Protein AF-A0A6S7H1E3-F1 (afdb_monomer)

Structure (mmCIF, N/CA/C/O backbone):
data_AF-A0A6S7H1E3-F1
#
_entry.id   AF-A0A6S7H1E3-F1
#
loop_
_atom_site.group_PDB
_atom_site.id
_atom_site.type_symbol
_atom_site.label_atom_id
_atom_site.label_alt_id
_atom_site.label_comp_id
_atom_site.label_asym_id
_atom_site.label_entity_id
_atom_site.label_seq_id
_atom_site.pdbx_PDB_ins_code
_atom_site.Cartn_x
_atom_site.Cartn_y
_atom_site.Cartn_z
_atom_site.occupancy
_atom_site.B_iso_or_equiv
_atom_site.auth_seq_id
_atom_site.auth_comp_id
_atom_site.auth_asym_id
_atom_site.auth_atom_id
_atom_site.pdbx_PDB_model_num
ATOM 1 N N . MET A 1 1 ? -23.786 -8.526 43.000 1.00 74.06 1 MET A N 1
ATOM 2 C CA . MET A 1 1 ? -23.027 -9.433 42.098 1.00 74.06 1 MET A CA 1
ATOM 3 C C . MET A 1 1 ? -22.098 -8.643 41.174 1.00 74.06 1 MET A C 1
ATOM 5 O O . MET A 1 1 ? -20.926 -8.983 41.088 1.00 74.06 1 MET A O 1
ATOM 9 N N . GLU A 1 2 ? -22.601 -7.574 40.556 1.00 80.19 2 GLU A N 1
ATOM 10 C CA . GLU A 1 2 ? -21.880 -6.614 39.697 1.00 80.19 2 GLU A CA 1
ATOM 11 C C . GLU A 1 2 ? -20.559 -6.090 40.301 1.00 80.19 2 GLU A C 1
ATOM 13 O O . GLU A 1 2 ? -19.500 -6.266 39.707 1.00 80.19 2 GLU A O 1
ATOM 18 N N . ALA A 1 3 ? -20.570 -5.587 41.543 1.00 83.00 3 ALA A N 1
ATOM 19 C CA . ALA A 1 3 ? -19.365 -5.052 42.195 1.00 83.00 3 ALA A CA 1
ATOM 20 C C . ALA A 1 3 ? -18.214 -6.075 42.356 1.00 83.00 3 ALA A C 1
ATOM 22 O O . ALA A 1 3 ? -17.044 -5.728 42.209 1.00 83.00 3 ALA A O 1
ATOM 23 N N . LYS A 1 4 ? -18.522 -7.362 42.591 1.00 88.12 4 LYS A N 1
ATOM 24 C CA . LYS A 1 4 ? -17.498 -8.428 42.655 1.00 88.12 4 LYS A CA 1
ATOM 25 C C . LYS A 1 4 ? -16.899 -8.736 41.276 1.00 88.12 4 LYS A C 1
ATOM 27 O O . LYS A 1 4 ? -15.717 -9.070 41.177 1.00 88.12 4 LYS A O 1
ATOM 32 N N . LYS A 1 5 ? -17.699 -8.629 40.208 1.00 90.69 5 LYS A N 1
ATOM 33 C CA . LYS A 1 5 ? -17.219 -8.794 38.825 1.00 90.69 5 LYS A CA 1
ATOM 34 C C . LYS A 1 5 ? -16.273 -7.653 38.439 1.00 90.69 5 LYS A C 1
ATOM 36 O O . LYS A 1 5 ? -15.227 -7.918 37.851 1.00 90.69 5 LYS A O 1
ATOM 41 N N . LEU A 1 6 ? -16.601 -6.425 38.842 1.00 91.44 6 LEU A N 1
ATOM 42 C CA . LEU A 1 6 ? -15.756 -5.248 38.650 1.00 91.44 6 LEU A CA 1
ATOM 43 C C . LEU A 1 6 ? -14.392 -5.395 39.348 1.00 91.44 6 LEU A C 1
ATOM 45 O O . LEU A 1 6 ? -13.362 -5.216 38.704 1.00 91.44 6 LEU A O 1
ATOM 49 N N . ASP A 1 7 ? -14.365 -5.816 40.617 1.00 90.44 7 ASP A N 1
ATOM 50 C CA . ASP A 1 7 ? -13.110 -6.075 41.348 1.00 90.44 7 ASP A CA 1
ATOM 51 C C . ASP A 1 7 ? -12.246 -7.155 40.668 1.00 90.44 7 ASP A C 1
ATOM 53 O O . ASP A 1 7 ? -11.034 -7.006 40.503 1.00 90.44 7 ASP A O 1
ATOM 57 N N . THR A 1 8 ? -12.881 -8.225 40.178 1.00 94.00 8 THR A N 1
ATOM 58 C CA . THR A 1 8 ? -12.192 -9.287 39.422 1.00 94.00 8 THR A CA 1
ATOM 59 C C . THR A 1 8 ? -11.518 -8.733 38.165 1.00 94.00 8 THR A C 1
ATOM 61 O O . THR A 1 8 ? -10.402 -9.118 37.816 1.00 94.00 8 THR A O 1
ATOM 64 N N . LYS A 1 9 ? -12.183 -7.802 37.481 1.00 93.56 9 LYS A N 1
ATOM 65 C CA . LYS A 1 9 ? -11.681 -7.173 36.259 1.00 93.56 9 LYS A CA 1
ATOM 66 C C . LYS A 1 9 ? -10.585 -6.149 36.528 1.00 93.56 9 LYS A C 1
ATOM 68 O O . LYS A 1 9 ? -9.610 -6.142 35.785 1.00 93.56 9 LYS A O 1
ATOM 73 N N . LEU A 1 10 ? -10.672 -5.385 37.615 1.00 92.31 10 LEU A N 1
ATOM 74 C CA . LEU A 1 10 ? -9.579 -4.525 38.084 1.00 92.31 10 LEU A CA 1
ATOM 75 C C . LEU A 1 10 ? -8.316 -5.342 38.407 1.00 92.31 10 LEU A C 1
ATOM 77 O O . LEU A 1 10 ? -7.214 -4.960 38.013 1.00 92.31 10 LEU A O 1
ATOM 81 N N . LYS A 1 11 ? -8.461 -6.518 39.031 1.00 93.94 11 LYS A N 1
ATOM 82 C CA . LYS A 1 11 ? -7.342 -7.458 39.238 1.00 93.94 11 LYS A CA 1
ATOM 83 C C . LYS A 1 11 ? -6.782 -7.992 37.919 1.00 93.94 11 LYS A C 1
ATOM 85 O O . LYS A 1 11 ? -5.566 -8.072 37.759 1.00 93.94 11 LYS A O 1
ATOM 90 N N . GLN A 1 12 ? -7.653 -8.326 36.964 1.00 94.19 12 GLN A N 1
ATOM 91 C CA . GLN A 1 12 ? -7.240 -8.755 35.626 1.00 94.19 12 GLN A CA 1
ATOM 92 C C . GLN A 1 12 ? -6.451 -7.657 34.892 1.00 94.19 12 GLN A C 1
ATOM 94 O O . GLN A 1 12 ? -5.449 -7.963 34.244 1.00 94.19 12 GLN A O 1
ATOM 99 N N . LEU A 1 13 ? -6.884 -6.396 35.004 1.00 95.06 13 LEU A N 1
ATOM 100 C CA . LEU A 1 13 ? -6.189 -5.242 34.436 1.00 95.06 13 LEU A CA 1
ATOM 101 C C . LEU A 1 13 ? -4.792 -5.112 35.031 1.00 95.06 13 LEU A C 1
ATOM 103 O O . LEU A 1 13 ? -3.827 -5.107 34.277 1.00 95.06 13 LEU A O 1
ATOM 107 N N . LYS A 1 14 ? -4.683 -5.123 36.364 1.00 94.00 14 LYS A N 1
ATOM 108 C CA . LYS A 1 14 ? -3.398 -5.036 37.065 1.00 94.00 14 LYS A CA 1
ATOM 109 C C . LYS A 1 14 ? -2.419 -6.123 36.614 1.00 94.00 14 LYS A C 1
ATOM 111 O O . LYS A 1 14 ? -1.334 -5.805 36.150 1.00 94.00 14 LYS A O 1
ATOM 116 N N . LEU A 1 15 ? -2.841 -7.391 36.617 1.00 94.19 15 LEU A N 1
ATOM 117 C CA . LEU A 1 15 ? -2.009 -8.507 36.141 1.00 94.19 15 LEU A CA 1
ATOM 118 C C . LEU A 1 15 ? -1.580 -8.360 34.674 1.00 94.19 15 LEU A C 1
ATOM 120 O O . LEU A 1 15 ? -0.529 -8.859 34.281 1.00 94.19 15 LEU A O 1
ATOM 124 N N . THR A 1 16 ? -2.408 -7.727 33.843 1.00 93.06 16 THR A N 1
ATOM 125 C CA . THR A 1 16 ? -2.075 -7.486 32.435 1.00 93.06 16 THR A CA 1
ATOM 126 C C . THR A 1 16 ? -1.063 -6.348 32.318 1.00 93.06 16 THR A C 1
ATOM 128 O O . THR A 1 16 ? -0.069 -6.498 31.615 1.00 93.06 16 THR A O 1
ATOM 131 N N . VAL A 1 17 ? -1.267 -5.248 33.042 1.00 93.31 17 VAL A N 1
ATOM 132 C CA . VAL A 1 17 ? -0.344 -4.107 33.077 1.00 93.31 17 VAL A CA 1
ATOM 133 C C . VAL A 1 17 ? 1.025 -4.520 33.628 1.00 93.31 17 VAL A C 1
ATOM 135 O O . VAL A 1 17 ? 2.034 -4.194 33.008 1.00 93.31 17 VAL A O 1
ATOM 138 N N . ASP A 1 18 ? 1.081 -5.337 34.680 1.00 92.94 18 ASP A N 1
ATOM 139 C CA . ASP A 1 18 ? 2.339 -5.819 35.271 1.00 92.94 18 ASP A CA 1
ATOM 140 C C . ASP A 1 18 ? 3.176 -6.658 34.281 1.00 92.94 18 ASP A C 1
ATOM 142 O O . ASP A 1 18 ? 4.405 -6.666 34.328 1.00 92.94 18 ASP A O 1
ATOM 146 N N . ARG A 1 19 ? 2.532 -7.338 33.321 1.00 93.06 19 ARG A N 1
ATOM 147 C CA . ARG A 1 19 ? 3.225 -8.126 32.282 1.00 93.06 19 ARG A CA 1
ATOM 148 C C . ARG A 1 19 ? 3.830 -7.270 31.171 1.00 93.06 19 ARG A C 1
ATOM 150 O O . ARG A 1 19 ? 4.567 -7.805 30.344 1.00 93.06 19 ARG A O 1
ATOM 157 N N . THR A 1 20 ? 3.555 -5.968 31.141 1.00 92.62 20 THR A N 1
ATOM 158 C CA . THR A 1 20 ? 3.979 -5.074 30.056 1.00 92.62 20 THR A CA 1
ATOM 159 C C . THR A 1 20 ? 5.488 -5.092 29.834 1.00 92.62 20 THR A C 1
ATOM 161 O O . THR A 1 20 ? 5.909 -5.240 28.689 1.00 92.62 20 THR A O 1
ATOM 164 N N . GLY A 1 21 ? 6.296 -5.053 30.901 1.00 88.62 21 GLY A N 1
ATOM 165 C CA . GLY A 1 21 ? 7.760 -5.104 30.789 1.00 88.62 21 GLY A CA 1
ATOM 166 C C . GLY A 1 21 ? 8.247 -6.339 30.024 1.00 88.62 21 GLY A C 1
ATOM 167 O O . GLY A 1 21 ? 8.926 -6.213 29.010 1.00 88.62 21 GLY A O 1
ATOM 168 N N . THR A 1 22 ? 7.773 -7.527 30.416 1.00 90.38 22 THR A N 1
ATOM 169 C CA . THR A 1 22 ? 8.146 -8.797 29.760 1.00 90.38 22 THR A CA 1
ATOM 170 C C . THR A 1 22 ? 7.741 -8.862 28.283 1.00 90.38 22 THR A C 1
ATOM 172 O O . THR A 1 22 ? 8.416 -9.489 27.467 1.00 90.38 22 THR A O 1
ATOM 175 N N . ILE A 1 23 ? 6.638 -8.204 27.907 1.00 90.06 23 ILE A N 1
ATOM 176 C CA . ILE A 1 23 ? 6.183 -8.158 26.514 1.00 90.06 23 ILE A CA 1
ATOM 177 C C . ILE A 1 23 ? 7.034 -7.184 25.697 1.00 90.06 23 ILE A C 1
ATOM 179 O O . ILE A 1 23 ? 7.375 -7.496 24.557 1.00 90.06 23 ILE A O 1
ATOM 183 N N . VAL A 1 24 ? 7.420 -6.041 26.265 1.00 89.38 24 VAL A N 1
ATOM 184 C CA . VAL A 1 24 ? 8.326 -5.089 25.604 1.00 89.38 24 VAL A CA 1
ATOM 185 C C . VAL A 1 24 ? 9.704 -5.716 25.380 1.00 89.38 24 VAL A C 1
ATOM 187 O O . VAL A 1 24 ? 10.253 -5.600 24.286 1.00 89.38 24 VAL A O 1
ATOM 190 N N . GLU A 1 25 ? 10.219 -6.462 26.359 1.00 88.69 25 GLU A N 1
ATOM 191 C CA . GLU A 1 25 ? 11.491 -7.194 26.258 1.00 88.69 25 GLU A CA 1
ATOM 192 C C . GLU A 1 25 ? 11.500 -8.239 25.137 1.00 88.69 25 GLU A C 1
ATOM 194 O O . G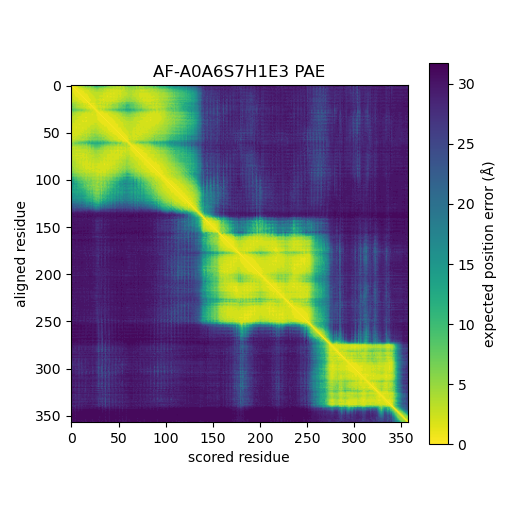LU A 1 25 ? 12.540 -8.477 24.525 1.00 88.69 25 GLU A O 1
ATOM 199 N N . SER A 1 26 ? 10.342 -8.822 24.799 1.00 86.31 26 SER A N 1
ATOM 200 C CA . SER A 1 26 ? 10.239 -9.750 23.664 1.00 86.31 26 SER A CA 1
ATOM 201 C C . SER A 1 26 ? 10.584 -9.097 22.318 1.00 86.31 26 SER A C 1
ATOM 203 O O . SER A 1 26 ? 10.871 -9.802 21.351 1.00 86.31 26 SER A O 1
ATOM 205 N N . ASN A 1 27 ? 10.547 -7.758 22.243 1.00 84.44 27 ASN A N 1
ATOM 206 C CA . ASN A 1 27 ? 10.824 -6.943 21.059 1.00 84.44 27 ASN A CA 1
ATOM 207 C C . ASN A 1 27 ? 9.986 -7.329 19.817 1.00 84.44 27 ASN A C 1
ATOM 209 O O . ASN A 1 27 ? 10.342 -7.021 18.678 1.00 84.44 27 ASN A O 1
ATOM 213 N N . GLN A 1 28 ? 8.853 -8.006 20.019 1.00 88.31 28 GLN A N 1
ATOM 214 C CA . GLN A 1 28 ? 7.935 -8.402 18.955 1.00 88.31 28 GLN A CA 1
ATOM 215 C C . GLN A 1 28 ? 6.813 -7.367 18.815 1.00 88.31 28 GLN A C 1
ATOM 217 O O . GLN A 1 28 ? 5.924 -7.296 19.665 1.00 88.31 28 GLN A O 1
ATOM 222 N N . GLN A 1 29 ? 6.817 -6.599 17.717 1.00 89.25 29 GLN A N 1
ATOM 223 C CA . GLN A 1 29 ? 5.814 -5.550 17.456 1.00 89.25 29 GLN A CA 1
ATOM 224 C C . GLN A 1 29 ? 4.377 -6.090 17.551 1.00 89.25 29 GLN A C 1
ATOM 226 O O . GLN A 1 29 ? 3.570 -5.542 18.297 1.00 89.25 29 GLN A O 1
ATOM 231 N N . ASP A 1 30 ? 4.085 -7.229 16.915 1.00 88.75 30 ASP A N 1
ATOM 232 C CA . ASP A 1 30 ? 2.752 -7.842 16.967 1.00 88.75 30 ASP A CA 1
ATOM 233 C C . ASP A 1 30 ? 2.343 -8.274 18.386 1.00 88.75 30 ASP A C 1
ATOM 235 O O . ASP A 1 30 ? 1.157 -8.291 18.723 1.00 88.75 30 ASP A O 1
ATOM 239 N N . ALA A 1 31 ? 3.302 -8.673 19.230 1.00 91.56 31 ALA A N 1
ATOM 240 C CA . ALA A 1 31 ? 3.019 -9.054 20.613 1.00 91.56 31 ALA A CA 1
ATOM 241 C C . ALA A 1 31 ? 2.631 -7.830 21.450 1.00 91.56 31 ALA A C 1
ATOM 243 O O . ALA A 1 31 ? 1.662 -7.894 22.207 1.00 91.56 31 ALA A O 1
ATOM 244 N N . ILE A 1 32 ? 3.330 -6.713 21.251 1.00 91.25 32 ILE A N 1
ATOM 245 C CA . ILE A 1 32 ? 3.055 -5.438 21.916 1.00 91.25 32 ILE A CA 1
ATOM 246 C C . ILE A 1 32 ? 1.719 -4.853 21.433 1.00 91.25 32 ILE A C 1
ATOM 248 O O . ILE A 1 32 ? 0.903 -4.446 22.257 1.00 91.25 32 ILE A O 1
ATOM 252 N N . GLU A 1 33 ? 1.417 -4.908 20.132 1.00 92.50 33 GLU A N 1
ATOM 253 C CA . GLU A 1 33 ? 0.117 -4.478 19.592 1.00 92.50 33 GLU A CA 1
ATOM 254 C C . GLU A 1 33 ? -1.052 -5.278 20.188 1.00 92.50 33 GLU A C 1
ATOM 256 O O . GLU A 1 33 ? -2.060 -4.703 20.619 1.00 92.50 33 GLU A O 1
ATOM 261 N N . ARG A 1 34 ? -0.913 -6.611 20.281 1.00 93.62 34 ARG A N 1
ATOM 262 C CA . ARG A 1 34 ? -1.904 -7.470 20.953 1.00 93.62 34 ARG A CA 1
ATOM 263 C C . ARG A 1 34 ? -2.053 -7.119 22.431 1.00 93.62 34 ARG A C 1
ATOM 265 O O . ARG A 1 34 ? -3.170 -7.154 22.955 1.00 93.62 34 ARG A O 1
ATOM 272 N N . HIS A 1 35 ? -0.956 -6.780 23.099 1.00 94.31 35 HIS A N 1
ATOM 273 C CA . HIS A 1 35 ? -0.956 -6.386 24.505 1.00 94.31 35 HIS A CA 1
ATOM 274 C C . HIS A 1 35 ? -1.709 -5.070 24.728 1.00 94.31 35 HIS A C 1
ATOM 276 O O . HIS A 1 35 ? -2.643 -5.037 25.530 1.00 94.31 35 HIS A O 1
ATOM 282 N N . CYS A 1 36 ? -1.429 -4.033 23.931 1.00 93.19 36 CYS A N 1
ATOM 283 C CA . CYS A 1 36 ? -2.176 -2.769 23.948 1.00 93.19 36 CYS A CA 1
ATOM 284 C C . CYS A 1 36 ? -3.679 -2.978 23.717 1.00 93.19 36 CYS A C 1
ATOM 286 O O . CYS A 1 36 ? -4.510 -2.398 24.419 1.00 93.19 36 CYS A O 1
ATOM 288 N N . ALA A 1 37 ? -4.042 -3.812 22.737 1.00 94.00 37 ALA A N 1
ATOM 289 C CA . ALA A 1 37 ? -5.439 -4.126 22.446 1.00 94.00 37 ALA A CA 1
ATOM 290 C C . ALA A 1 37 ? -6.125 -4.845 23.621 1.00 94.00 37 ALA A C 1
ATOM 292 O O . ALA A 1 37 ? -7.298 -4.594 23.905 1.00 94.00 37 ALA A O 1
ATOM 293 N N . THR A 1 38 ? -5.387 -5.709 24.322 1.00 95.44 38 THR A N 1
ATOM 294 C CA . THR A 1 38 ? -5.882 -6.433 25.497 1.00 95.44 38 THR A CA 1
ATOM 295 C C . THR A 1 38 ? -6.130 -5.483 26.665 1.00 95.44 38 THR A C 1
ATOM 297 O O . THR A 1 38 ? -7.225 -5.516 27.225 1.00 95.44 38 THR A O 1
ATOM 300 N N . ILE A 1 39 ? -5.176 -4.598 26.986 1.00 94.06 39 ILE A N 1
ATOM 301 C CA . ILE A 1 39 ? -5.337 -3.593 28.049 1.00 94.06 39 ILE A CA 1
ATOM 302 C C . ILE A 1 39 ? -6.561 -2.719 27.757 1.00 94.06 39 ILE A C 1
ATOM 304 O O . ILE A 1 39 ? -7.478 -2.685 28.571 1.00 94.06 39 ILE A O 1
ATOM 308 N N . LYS A 1 40 ? -6.661 -2.137 26.551 1.00 94.19 40 LYS A N 1
ATOM 309 C CA . LYS A 1 40 ? -7.824 -1.320 26.148 1.00 94.19 40 LYS A CA 1
ATOM 310 C C . LYS A 1 40 ? -9.149 -2.066 26.263 1.00 94.19 40 LYS A C 1
ATOM 312 O O . LYS A 1 40 ? -10.141 -1.505 26.715 1.00 94.19 40 LYS A O 1
ATOM 317 N N . SER A 1 41 ? -9.183 -3.337 25.862 1.00 95.56 41 SER A N 1
ATOM 318 C CA . SER A 1 41 ? -10.397 -4.146 25.983 1.00 95.56 41 SER A CA 1
ATOM 319 C C . SER A 1 41 ? -10.805 -4.366 27.441 1.00 95.56 41 SER A C 1
ATOM 321 O O . SER A 1 41 ? -12.002 -4.436 27.720 1.00 95.56 41 SER A O 1
ATOM 323 N N . ILE A 1 42 ? -9.843 -4.514 28.355 1.00 93.06 42 ILE A N 1
ATOM 324 C CA . ILE A 1 42 ? -10.119 -4.669 29.785 1.00 93.06 42 ILE A CA 1
ATOM 325 C C . ILE A 1 42 ? -10.566 -3.328 30.382 1.00 93.06 42 ILE A C 1
ATOM 327 O O . ILE A 1 42 ? -11.583 -3.314 31.072 1.00 93.06 42 ILE A O 1
ATOM 331 N N . THR A 1 43 ? -9.887 -2.221 30.063 1.00 93.25 43 THR A N 1
ATOM 332 C CA . THR A 1 43 ? -10.252 -0.855 30.485 1.00 93.25 43 THR A CA 1
ATOM 333 C C . THR A 1 43 ? -11.684 -0.505 30.072 1.00 93.25 43 THR A C 1
ATOM 335 O O . THR A 1 43 ? -12.485 -0.108 30.916 1.00 93.25 43 THR A O 1
ATOM 338 N N . ASN A 1 44 ? -12.059 -0.756 28.811 1.00 93.50 44 ASN A N 1
ATOM 339 C CA . ASN A 1 44 ? -13.424 -0.520 28.324 1.00 93.50 44 ASN A CA 1
ATOM 340 C C . ASN A 1 44 ? -14.458 -1.345 29.098 1.00 93.50 44 ASN A C 1
ATOM 342 O O . ASN A 1 44 ? -15.477 -0.815 29.530 1.00 93.50 44 ASN A O 1
ATOM 346 N N . SER A 1 45 ? -14.167 -2.630 29.326 1.00 93.81 45 SER A N 1
ATOM 347 C CA . SER A 1 45 ? -15.047 -3.505 30.102 1.00 93.81 45 SER A CA 1
ATOM 348 C C . SER A 1 45 ? -15.206 -3.014 31.544 1.00 93.81 45 SER A C 1
ATOM 350 O O . SER A 1 45 ? -16.309 -3.080 32.079 1.00 93.81 45 SER A O 1
ATOM 352 N N . ILE A 1 46 ? -14.135 -2.514 32.174 1.00 93.06 46 ILE A N 1
ATOM 353 C CA . ILE A 1 46 ? -14.181 -1.936 33.525 1.00 93.06 46 ILE A CA 1
ATOM 354 C C . ILE A 1 46 ? -15.045 -0.681 33.554 1.00 93.06 46 ILE A C 1
ATOM 356 O O . ILE A 1 46 ? -15.874 -0.574 34.450 1.00 93.06 46 ILE A O 1
ATOM 360 N N . ASN A 1 47 ? -14.909 0.219 32.579 1.00 92.50 47 ASN A N 1
ATOM 361 C CA . ASN A 1 47 ? -15.739 1.420 32.512 1.00 92.50 47 ASN A CA 1
ATOM 362 C C . ASN A 1 47 ? -17.231 1.078 32.331 1.00 92.50 47 ASN A C 1
ATOM 364 O O . ASN A 1 47 ? -18.074 1.640 33.022 1.00 92.50 47 ASN A O 1
ATOM 368 N N . GLU A 1 48 ? -17.564 0.098 31.484 1.00 92.94 48 GLU A N 1
ATOM 369 C CA . GLU A 1 48 ? -18.944 -0.396 31.333 1.00 92.94 48 GLU A CA 1
ATOM 370 C C . GLU A 1 48 ? -19.511 -0.936 32.660 1.00 92.94 48 GLU A C 1
ATOM 372 O O . GLU A 1 48 ? -20.621 -0.584 33.055 1.00 92.94 48 GLU A O 1
ATOM 377 N N . MET A 1 49 ? -18.739 -1.751 33.391 1.00 92.06 49 MET A N 1
ATOM 378 C CA . MET A 1 49 ? -19.170 -2.264 34.700 1.00 92.06 49 MET A CA 1
ATOM 379 C C . MET A 1 49 ? -19.182 -1.186 35.790 1.00 92.06 49 MET A C 1
ATOM 381 O O . MET A 1 49 ? -19.971 -1.293 36.725 1.00 92.06 49 MET A O 1
ATOM 385 N N . ARG A 1 50 ? -18.322 -0.161 35.701 1.00 94.38 50 ARG A N 1
ATOM 386 C CA . ARG A 1 50 ? -18.325 0.983 36.624 1.00 94.38 50 ARG A CA 1
ATOM 387 C C . ARG A 1 50 ? -19.668 1.698 36.542 1.00 94.38 50 ARG A C 1
ATOM 389 O O . ARG A 1 50 ? -20.314 1.854 37.572 1.00 94.38 50 ARG A O 1
ATOM 396 N N . VAL A 1 51 ? -20.108 2.030 35.328 1.00 92.25 51 VAL A N 1
ATOM 397 C CA . VAL A 1 51 ? -21.398 2.692 35.078 1.00 92.25 51 VAL A CA 1
ATOM 398 C C . VAL A 1 51 ? -22.574 1.831 35.557 1.00 92.25 51 VAL A C 1
ATOM 400 O O . VAL A 1 51 ? -23.489 2.344 36.193 1.00 92.25 51 VAL A O 1
ATOM 403 N N . ALA A 1 52 ? -22.533 0.511 35.344 1.00 91.81 52 ALA A N 1
ATOM 404 C CA . ALA A 1 52 ? -23.580 -0.391 35.838 1.00 91.81 52 ALA A CA 1
ATOM 405 C C . ALA A 1 52 ? -23.647 -0.453 37.380 1.00 91.81 52 ALA A C 1
ATOM 407 O O . ALA A 1 52 ? -24.726 -0.493 37.969 1.00 91.81 52 ALA A O 1
ATOM 408 N N . VAL A 1 53 ? -22.497 -0.447 38.064 1.00 91.31 53 VAL A N 1
ATOM 409 C CA . VAL A 1 53 ? -22.448 -0.414 39.537 1.00 91.31 53 VAL A CA 1
ATOM 410 C C . VAL A 1 53 ? -22.864 0.956 40.078 1.00 91.31 53 VAL A C 1
ATOM 412 O O . VAL A 1 53 ? -23.508 1.018 41.123 1.00 91.31 53 VAL A O 1
ATOM 415 N N . GLU A 1 54 ? -22.521 2.034 39.378 1.00 90.12 54 GLU A N 1
ATOM 416 C CA . GLU A 1 54 ? -22.958 3.396 39.684 1.00 90.12 54 GLU A CA 1
ATOM 417 C C . GLU A 1 54 ? -24.487 3.514 39.643 1.00 90.12 54 GLU A C 1
ATOM 419 O O . GLU A 1 54 ? -25.076 3.981 40.615 1.00 90.12 54 GLU A O 1
ATOM 424 N N . GLU A 1 55 ? -25.139 2.992 38.599 1.00 91.00 55 GLU A N 1
ATOM 425 C CA . GLU A 1 55 ? -26.605 2.952 38.494 1.00 91.00 55 GLU A CA 1
ATOM 426 C C . GLU A 1 55 ? -27.249 2.254 39.704 1.00 91.00 55 GLU A C 1
ATOM 428 O O . GLU A 1 55 ? -28.200 2.768 40.293 1.00 91.00 55 GLU A O 1
ATOM 433 N N . ILE A 1 56 ? -26.688 1.120 40.137 1.00 91.56 56 ILE A N 1
ATOM 434 C CA . ILE A 1 56 ? -27.180 0.376 41.309 1.00 91.56 56 ILE A CA 1
ATOM 435 C C . ILE A 1 56 ? -27.011 1.183 42.602 1.00 91.56 56 ILE A C 1
ATOM 437 O O . ILE A 1 56 ? -27.891 1.149 43.461 1.00 91.56 56 ILE A O 1
ATOM 441 N N . LYS A 1 57 ? -25.895 1.905 42.765 1.00 90.88 57 LYS A N 1
ATOM 442 C CA . LYS A 1 57 ? -25.667 2.758 43.944 1.00 90.88 57 LYS A CA 1
ATOM 443 C C . LYS A 1 57 ? -26.633 3.943 43.989 1.00 90.88 57 LYS A C 1
ATOM 445 O O . LYS A 1 57 ? -27.122 4.278 45.064 1.00 90.88 57 LYS A O 1
ATOM 450 N N . ILE A 1 58 ? -26.944 4.528 42.831 1.00 88.31 58 ILE A N 1
ATOM 451 C CA . ILE A 1 58 ? -27.940 5.600 42.704 1.00 88.31 58 ILE A CA 1
ATOM 452 C C . ILE A 1 58 ? -29.334 5.077 43.074 1.00 88.31 58 ILE A C 1
ATOM 454 O O . ILE A 1 58 ? -30.031 5.705 43.865 1.00 88.31 58 ILE A O 1
ATOM 458 N N . GLN A 1 59 ? -29.727 3.902 42.566 1.00 89.44 59 GLN A N 1
ATOM 459 C CA . GLN A 1 59 ? -31.004 3.262 42.918 1.00 89.44 59 GLN A CA 1
ATOM 460 C C . GLN A 1 59 ? -31.115 2.918 44.410 1.00 89.44 59 GLN A C 1
ATOM 462 O O . GLN A 1 59 ? -32.216 2.880 44.948 1.00 89.44 59 GLN A O 1
ATOM 467 N N . ALA A 1 60 ? -29.986 2.660 45.072 1.00 90.25 60 ALA A N 1
ATOM 468 C CA . ALA A 1 60 ? -29.918 2.391 46.504 1.00 90.25 60 ALA A CA 1
ATOM 469 C C . ALA A 1 60 ? -29.881 3.665 47.373 1.00 90.25 60 ALA A C 1
ATOM 471 O O . ALA A 1 60 ? -29.623 3.550 48.568 1.00 90.25 60 ALA A O 1
ATOM 472 N N . GLU A 1 61 ? -30.082 4.852 46.784 1.00 90.00 61 GLU A N 1
ATOM 473 C CA . GLU A 1 61 ? -30.047 6.156 47.469 1.00 90.00 61 GLU A CA 1
ATOM 474 C C . GLU A 1 61 ? -28.745 6.384 48.261 1.00 90.00 61 GLU A C 1
ATOM 476 O O . GLU A 1 61 ? -28.728 7.008 49.321 1.00 90.00 61 GLU A O 1
ATOM 481 N N . THR A 1 62 ? -27.627 5.858 47.745 1.00 87.81 62 THR A N 1
ATOM 482 C CA . THR A 1 62 ? -26.309 6.058 48.365 1.00 87.81 62 THR A CA 1
ATOM 483 C C . THR A 1 62 ? -25.887 7.519 48.230 1.00 87.81 62 THR A C 1
ATOM 485 O O . THR A 1 62 ? -26.193 8.171 47.229 1.00 87.81 62 THR A O 1
ATOM 488 N N . ASP A 1 63 ? -25.143 8.023 49.214 1.00 91.12 63 ASP A N 1
ATOM 489 C CA . ASP A 1 63 ? -24.656 9.396 49.206 1.00 91.12 63 ASP A CA 1
ATOM 490 C C . ASP A 1 63 ? -23.828 9.714 47.943 1.00 91.12 63 ASP A C 1
ATOM 492 O O . ASP A 1 63 ? -22.936 8.968 47.524 1.00 91.12 63 ASP A O 1
ATOM 496 N N . ILE A 1 64 ? -24.131 10.856 47.323 1.00 89.50 64 ILE A N 1
ATOM 497 C CA . ILE A 1 64 ? -23.532 11.275 46.049 1.00 89.50 64 ILE A CA 1
ATOM 498 C C . ILE A 1 64 ? -22.023 11.526 46.207 1.00 89.50 64 ILE A C 1
ATOM 500 O O . ILE A 1 64 ? -21.247 11.258 45.282 1.00 89.50 64 ILE A O 1
ATOM 504 N N . THR A 1 65 ? -21.571 11.999 47.373 1.00 88.88 65 THR A N 1
ATOM 505 C CA . THR A 1 65 ? -20.143 12.235 47.627 1.00 88.88 65 THR A CA 1
ATOM 506 C C . THR A 1 65 ? -19.365 10.918 47.715 1.00 88.88 65 THR A C 1
ATOM 508 O O . THR A 1 65 ? -18.263 10.814 47.176 1.00 88.88 65 THR A O 1
ATOM 511 N N . GLU A 1 66 ? -19.972 9.858 48.253 1.00 89.62 66 GLU A N 1
ATOM 512 C CA . GLU A 1 66 ? -19.380 8.514 48.250 1.00 89.62 66 GLU A CA 1
ATOM 513 C C . GLU A 1 66 ? -19.302 7.903 46.840 1.00 89.62 66 GLU A C 1
ATOM 515 O O . GLU A 1 66 ? -18.303 7.267 46.483 1.00 89.62 66 GLU A O 1
ATOM 520 N N . ILE A 1 67 ? -20.332 8.102 46.008 1.00 87.50 67 ILE A N 1
ATOM 521 C CA . ILE A 1 67 ? -20.351 7.618 44.615 1.00 87.50 67 ILE A CA 1
ATOM 522 C C . ILE A 1 67 ? -19.260 8.314 43.793 1.00 87.50 67 ILE A C 1
ATOM 524 O O . ILE A 1 67 ? -18.494 7.652 43.089 1.00 87.50 67 ILE A O 1
ATOM 528 N N . THR A 1 68 ? -19.157 9.639 43.908 1.00 89.12 68 THR A N 1
ATOM 529 C CA . THR A 1 68 ? -18.160 10.446 43.184 1.00 89.12 68 THR A CA 1
ATOM 530 C C . THR A 1 68 ? -16.726 10.130 43.605 1.00 89.12 68 THR A C 1
ATOM 532 O O . THR A 1 68 ? -15.863 9.963 42.738 1.00 89.12 68 THR A O 1
ATOM 535 N N . ALA A 1 69 ? -16.463 9.958 44.904 1.00 93.06 69 ALA A N 1
ATOM 536 C CA . ALA A 1 69 ? -15.157 9.518 45.391 1.00 93.06 69 ALA A CA 1
ATOM 537 C C . ALA A 1 69 ? -14.784 8.129 44.842 1.00 93.06 69 ALA A C 1
ATOM 539 O O . ALA A 1 69 ? -13.664 7.912 44.376 1.00 93.06 69 ALA A O 1
ATOM 540 N N . TRP A 1 70 ? -15.741 7.196 44.829 1.00 93.75 70 TRP A N 1
ATOM 541 C CA . TRP A 1 70 ? -15.538 5.853 44.287 1.00 93.75 70 TRP A CA 1
ATOM 542 C C . TRP A 1 70 ? -15.284 5.841 42.771 1.00 93.75 70 TRP A C 1
ATOM 544 O O . TRP A 1 70 ? -14.408 5.107 42.309 1.00 93.75 70 TRP A O 1
ATOM 554 N N . ASN A 1 71 ? -16.012 6.656 42.000 1.00 91.12 71 ASN A N 1
ATOM 555 C CA . ASN A 1 71 ? -15.781 6.814 40.562 1.00 91.12 71 ASN A CA 1
ATOM 556 C C . ASN A 1 71 ? -14.375 7.346 40.286 1.00 91.12 71 ASN A C 1
ATOM 558 O O . ASN A 1 71 ? -13.644 6.755 39.495 1.00 91.12 71 ASN A O 1
ATOM 562 N N . THR A 1 72 ? -13.974 8.389 41.015 1.00 93.25 72 THR A N 1
ATOM 563 C CA . THR A 1 72 ? -12.652 9.014 40.875 1.00 93.25 72 THR A CA 1
ATOM 564 C C . THR A 1 72 ? -11.522 8.003 41.099 1.00 93.25 72 THR A C 1
ATOM 566 O O . THR A 1 72 ? -10.564 7.958 40.332 1.00 93.25 72 THR A O 1
ATOM 569 N N . GLU A 1 73 ? -11.639 7.134 42.106 1.00 94.00 73 GLU A N 1
ATOM 570 C CA . GLU A 1 73 ? -10.653 6.079 42.379 1.00 94.00 73 GLU A CA 1
ATOM 571 C C . GLU A 1 73 ? -10.525 5.064 41.227 1.00 94.00 73 GLU A C 1
ATOM 573 O O . GLU A 1 73 ? -9.429 4.579 40.930 1.00 94.00 73 GLU A O 1
ATOM 578 N N . ILE A 1 74 ? -11.633 4.717 40.566 1.00 91.31 74 ILE A N 1
ATOM 579 C CA . ILE A 1 74 ? -11.602 3.809 39.413 1.00 91.31 74 ILE A CA 1
ATOM 580 C C . ILE A 1 74 ? -11.030 4.521 38.192 1.00 91.31 74 ILE A C 1
ATOM 582 O O . ILE A 1 74 ? -10.169 3.953 37.519 1.00 91.31 74 ILE A O 1
ATOM 586 N N . ASP A 1 75 ? -11.455 5.753 37.932 1.00 91.00 75 ASP A N 1
ATOM 587 C CA . ASP A 1 75 ? -10.985 6.538 36.795 1.00 91.00 75 ASP A CA 1
ATOM 588 C C . ASP A 1 75 ? -9.471 6.784 36.881 1.00 91.00 75 ASP A C 1
ATOM 590 O O . ASP A 1 75 ? -8.774 6.628 35.881 1.00 91.00 75 ASP A O 1
ATOM 594 N N . ASN A 1 76 ? -8.925 7.013 38.080 1.00 92.88 76 ASN A N 1
ATOM 595 C CA . ASN A 1 76 ? -7.478 7.101 38.302 1.00 92.88 76 ASN A CA 1
ATOM 596 C C . ASN A 1 76 ? -6.736 5.809 37.903 1.00 92.88 76 ASN A C 1
ATOM 598 O O . ASN A 1 76 ? -5.674 5.862 37.280 1.00 92.88 76 ASN A O 1
ATOM 602 N N . LYS A 1 77 ? -7.293 4.629 38.211 1.00 91.69 77 LYS A N 1
ATOM 603 C CA . LYS A 1 77 ? -6.699 3.331 37.821 1.00 91.69 77 LYS A CA 1
ATOM 604 C C . LYS A 1 77 ? -6.762 3.086 36.316 1.00 91.69 77 LYS A C 1
ATOM 606 O O . LYS A 1 77 ? -5.850 2.473 35.752 1.00 91.69 77 LYS A O 1
ATOM 611 N N . LEU A 1 78 ? -7.837 3.536 35.672 1.00 90.81 78 LEU A N 1
ATOM 612 C CA . LEU A 1 78 ? -7.973 3.464 34.219 1.00 90.81 78 LEU A CA 1
ATOM 613 C C . LEU A 1 78 ? -6.994 4.424 33.539 1.00 90.81 78 LEU A C 1
ATOM 615 O O . LEU A 1 78 ? -6.298 3.997 32.623 1.00 90.81 78 LEU A O 1
ATOM 619 N N . ALA A 1 79 ? -6.849 5.646 34.056 1.00 92.12 79 ALA A N 1
ATOM 620 C CA . ALA A 1 79 ? -5.906 6.639 33.553 1.00 92.12 79 ALA A CA 1
ATOM 621 C C . ALA A 1 79 ? -4.449 6.147 33.605 1.00 92.12 79 ALA A C 1
ATOM 623 O O . ALA A 1 79 ? -3.717 6.300 32.627 1.00 92.12 79 ALA A O 1
ATOM 624 N N . GLU A 1 80 ? -4.036 5.486 34.692 1.00 92.25 80 GLU A N 1
ATOM 625 C CA . GLU A 1 80 ? -2.692 4.891 34.781 1.00 92.25 80 GLU A CA 1
ATOM 626 C C . GLU A 1 80 ? -2.490 3.787 33.730 1.00 92.25 80 GLU A C 1
ATOM 628 O O . GLU A 1 80 ? -1.450 3.700 33.079 1.00 92.25 80 GLU A O 1
ATOM 633 N N . SER A 1 81 ? -3.514 2.964 33.497 1.00 91.00 81 SER A N 1
ATOM 634 C CA . SER A 1 81 ? -3.448 1.911 32.476 1.00 91.00 81 SER A CA 1
ATOM 635 C C . SER A 1 81 ? -3.426 2.481 31.055 1.00 91.00 81 SER A C 1
ATOM 637 O O . SER A 1 81 ? -2.744 1.941 30.183 1.00 91.00 81 SER A O 1
ATOM 639 N N . ASP A 1 82 ? -4.140 3.579 30.812 1.00 90.75 82 ASP A N 1
ATOM 640 C CA . ASP A 1 82 ? -4.131 4.281 29.529 1.00 90.75 82 ASP A CA 1
ATOM 641 C C . ASP A 1 82 ? -2.773 4.932 29.250 1.00 90.75 82 ASP A C 1
ATOM 643 O O . ASP A 1 82 ? -2.291 4.863 28.116 1.00 90.75 82 ASP A O 1
ATOM 647 N N . LYS A 1 83 ? -2.104 5.465 30.281 1.00 93.75 83 LYS A N 1
ATOM 648 C CA . LYS A 1 83 ? -0.730 5.973 30.180 1.00 93.75 83 LYS A CA 1
ATOM 649 C C . LYS A 1 83 ? 0.243 4.884 29.722 1.00 93.75 83 LYS A C 1
ATOM 651 O O . LYS A 1 83 ? 1.003 5.109 28.783 1.00 93.75 83 LYS A O 1
ATOM 656 N N . VAL A 1 84 ? 0.154 3.681 30.295 1.00 93.56 84 VAL A N 1
ATOM 657 C CA . VAL A 1 84 ? 0.965 2.528 29.858 1.00 93.56 84 VAL A CA 1
ATOM 658 C C . VAL A 1 84 ? 0.718 2.205 28.381 1.00 93.56 84 VAL A C 1
ATOM 660 O O . VAL A 1 84 ? 1.652 1.926 27.631 1.00 93.56 84 VAL A O 1
ATOM 663 N N . VAL A 1 85 ? -0.533 2.261 27.917 1.00 93.50 85 VAL A N 1
ATOM 664 C CA . VAL A 1 85 ? -0.832 2.011 26.499 1.00 93.50 85 VAL A CA 1
ATOM 665 C C . VAL A 1 85 ? -0.264 3.104 25.591 1.00 93.50 85 VAL A C 1
ATOM 667 O O . VAL A 1 85 ? 0.174 2.795 24.480 1.00 93.50 85 VAL A O 1
ATOM 670 N N . GLU A 1 86 ? -0.256 4.356 26.037 1.00 93.50 86 GLU A N 1
ATOM 671 C CA . GLU A 1 86 ? 0.322 5.467 25.280 1.00 93.50 86 GLU A CA 1
ATOM 672 C C . GLU A 1 86 ? 1.848 5.349 25.152 1.00 93.50 86 GLU A C 1
ATOM 674 O O . GLU A 1 86 ? 2.402 5.524 24.061 1.00 93.50 86 GLU A O 1
ATOM 679 N N . GLU A 1 87 ? 2.529 4.939 26.222 1.00 92.94 87 GLU A N 1
ATOM 680 C CA . GLU A 1 87 ? 3.966 4.645 26.202 1.00 92.94 87 GLU A CA 1
ATOM 681 C C . GLU A 1 87 ? 4.294 3.511 25.214 1.00 92.94 87 GLU A C 1
ATOM 683 O O . GLU A 1 87 ? 5.204 3.636 24.390 1.00 92.94 87 GLU A O 1
ATOM 688 N N . LEU A 1 88 ? 3.503 2.431 25.211 1.00 92.81 88 LEU A N 1
ATOM 689 C CA . LEU A 1 88 ? 3.679 1.317 24.272 1.00 92.81 88 LEU A CA 1
ATOM 690 C C . LEU A 1 88 ? 3.446 1.715 22.809 1.00 92.81 88 LEU A C 1
ATOM 692 O O . LEU A 1 88 ? 4.142 1.235 21.913 1.00 92.81 88 LEU A O 1
ATOM 696 N N . ARG A 1 89 ? 2.475 2.592 22.546 1.00 92.25 89 ARG A N 1
ATOM 697 C CA . ARG A 1 89 ? 2.218 3.124 21.199 1.00 92.25 89 ARG A CA 1
ATOM 698 C C . ARG A 1 89 ? 3.367 3.988 20.710 1.00 92.25 89 ARG A C 1
ATOM 700 O O . ARG A 1 89 ? 3.828 3.802 19.587 1.00 92.25 89 ARG A O 1
ATOM 707 N N . THR A 1 90 ? 3.868 4.862 21.577 1.00 92.44 90 THR A N 1
ATOM 708 C CA . THR A 1 90 ? 5.042 5.691 21.291 1.00 92.44 90 THR A CA 1
ATOM 709 C C . THR A 1 90 ? 6.248 4.815 20.950 1.00 92.44 90 THR A C 1
ATOM 711 O O . THR A 1 90 ? 6.952 5.069 19.971 1.00 92.44 90 THR A O 1
ATOM 714 N N . TRP A 1 91 ? 6.448 3.729 21.701 1.00 91.88 91 TRP A N 1
ATOM 715 C CA . TRP A 1 91 ? 7.497 2.750 21.425 1.00 91.88 91 TRP A CA 1
ATOM 716 C C . TRP A 1 91 ? 7.335 2.081 20.047 1.00 91.88 91 TRP A C 1
ATOM 718 O O . TRP A 1 91 ? 8.302 1.978 19.287 1.00 91.88 91 TRP A O 1
ATOM 728 N N . LEU A 1 92 ? 6.116 1.661 19.684 1.00 90.75 92 LEU A N 1
ATOM 729 C CA . LEU A 1 92 ? 5.825 1.048 18.380 1.00 90.75 92 LEU A CA 1
ATOM 730 C C . LEU A 1 92 ? 6.094 2.007 17.213 1.00 90.75 92 LEU A C 1
ATOM 732 O O . LEU A 1 92 ? 6.694 1.602 16.210 1.00 90.75 92 LEU A O 1
ATOM 736 N N . ASP A 1 93 ? 5.688 3.268 17.352 1.00 90.75 93 ASP A N 1
ATOM 737 C CA . ASP A 1 93 ? 5.907 4.304 16.342 1.00 90.75 93 ASP A CA 1
ATOM 738 C C . ASP A 1 93 ? 7.393 4.612 16.161 1.00 90.75 93 ASP A C 1
ATOM 740 O O . ASP A 1 93 ? 7.868 4.724 15.027 1.00 90.75 93 ASP A O 1
ATOM 744 N N . GLN A 1 94 ? 8.149 4.687 17.258 1.00 90.50 94 GLN A N 1
ATOM 745 C CA . GLN A 1 94 ? 9.594 4.888 17.202 1.00 90.50 94 GLN A CA 1
ATOM 746 C C . GLN A 1 94 ? 10.281 3.746 16.445 1.00 90.50 94 GLN A C 1
ATOM 748 O O . GLN A 1 94 ? 11.080 3.989 15.541 1.00 90.50 94 GLN A O 1
ATOM 753 N N . ARG A 1 95 ? 9.896 2.495 16.721 1.00 87.44 95 ARG A N 1
ATOM 754 C CA . ARG A 1 95 ? 10.432 1.322 16.012 1.00 87.44 95 ARG A CA 1
ATOM 755 C C . ARG A 1 95 ? 10.074 1.283 14.533 1.00 87.44 95 ARG A C 1
ATOM 757 O O . ARG A 1 95 ? 10.860 0.788 13.727 1.00 87.44 95 ARG A O 1
ATOM 764 N N . ARG A 1 96 ? 8.899 1.788 14.157 1.00 87.88 96 ARG A N 1
ATOM 765 C CA . ARG A 1 96 ? 8.521 1.929 12.746 1.00 87.88 96 ARG A C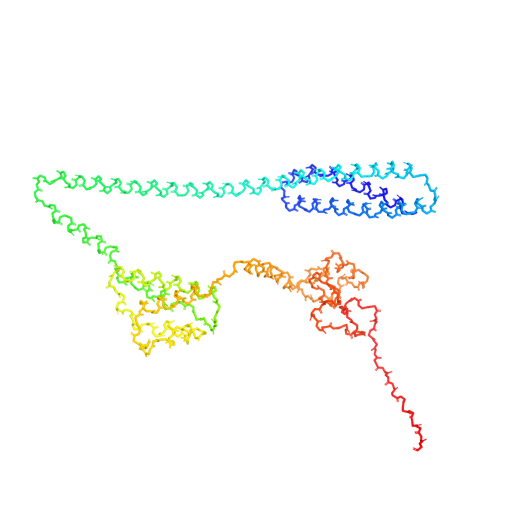A 1
ATOM 766 C C . ARG A 1 96 ? 9.403 2.967 12.049 1.00 87.88 96 ARG A C 1
ATOM 768 O O . ARG A 1 96 ? 9.980 2.660 11.011 1.00 87.88 96 ARG A O 1
ATOM 775 N N . LYS A 1 97 ? 9.580 4.140 12.665 1.00 88.19 97 LYS A N 1
ATOM 776 C CA . LYS A 1 97 ? 10.445 5.209 12.142 1.00 88.19 97 LYS A CA 1
ATOM 777 C C . LYS A 1 97 ? 11.900 4.768 11.996 1.00 88.19 97 LYS A C 1
ATOM 779 O O . LYS A 1 97 ? 12.533 5.120 11.010 1.00 88.19 97 LYS A O 1
ATOM 784 N N . GLU A 1 98 ? 12.427 3.990 12.941 1.00 88.12 98 GLU A N 1
ATOM 785 C CA . GLU A 1 98 ? 13.783 3.433 12.845 1.00 88.12 98 GLU A CA 1
ATOM 786 C C . GLU A 1 98 ? 13.953 2.547 11.605 1.00 88.12 98 GLU A C 1
ATOM 788 O O . GLU A 1 98 ? 14.916 2.731 10.866 1.00 88.12 98 GLU A O 1
ATOM 793 N N . LYS A 1 99 ? 13.002 1.643 11.325 1.00 81.75 99 LYS A N 1
ATOM 794 C CA . LYS A 1 99 ? 13.034 0.809 10.109 1.00 81.75 99 LYS A CA 1
ATOM 795 C C . LYS A 1 99 ? 12.997 1.653 8.833 1.00 81.75 99 LYS A C 1
ATOM 797 O O . LYS A 1 99 ? 13.768 1.398 7.912 1.00 81.75 99 LYS A O 1
ATOM 802 N N . ASP A 1 100 ? 12.135 2.668 8.798 1.00 85.06 100 ASP A N 1
ATOM 803 C CA . ASP A 1 100 ? 12.015 3.566 7.646 1.00 85.06 100 ASP A CA 1
ATOM 804 C C . ASP A 1 100 ? 13.286 4.409 7.439 1.00 85.06 100 ASP A C 1
ATOM 806 O O . ASP A 1 100 ? 13.684 4.667 6.304 1.00 85.06 100 ASP A O 1
ATOM 810 N N . ASN A 1 101 ? 13.941 4.830 8.526 1.00 89.44 101 ASN A N 1
ATOM 811 C CA . ASN A 1 101 ? 15.203 5.565 8.468 1.00 89.44 101 ASN A CA 1
ATOM 812 C C . ASN A 1 101 ? 16.347 4.680 7.967 1.00 89.44 101 ASN A C 1
ATOM 814 O O . ASN A 1 101 ? 17.071 5.114 7.081 1.00 89.44 101 ASN A O 1
ATOM 818 N N . VAL A 1 102 ? 16.458 3.436 8.448 1.00 91.81 102 VAL A N 1
ATOM 819 C CA . VAL A 1 102 ? 17.458 2.478 7.943 1.00 91.81 102 VAL A CA 1
ATOM 820 C C . VAL A 1 102 ? 17.289 2.264 6.438 1.00 91.81 102 VAL A C 1
ATOM 822 O O . VAL A 1 102 ? 18.258 2.380 5.695 1.00 91.81 102 VAL A O 1
ATOM 825 N N . ALA A 1 103 ? 16.058 2.054 5.964 1.00 88.12 103 ALA A N 1
ATOM 826 C CA . ALA A 1 103 ? 15.790 1.906 4.533 1.00 88.12 103 ALA A CA 1
ATOM 827 C C . ALA A 1 103 ? 16.146 3.172 3.726 1.00 88.12 103 ALA A C 1
ATOM 829 O O . ALA A 1 103 ? 16.653 3.086 2.606 1.00 88.12 103 ALA A O 1
ATOM 830 N N . ARG A 1 104 ? 15.896 4.365 4.285 1.00 89.00 104 ARG A N 1
ATOM 831 C CA . ARG A 1 104 ? 16.285 5.638 3.658 1.00 89.00 104 ARG A CA 1
ATOM 832 C C . ARG A 1 104 ? 17.805 5.794 3.595 1.00 89.00 104 ARG A C 1
ATOM 834 O O . ARG A 1 104 ? 18.318 6.234 2.570 1.00 89.00 104 ARG A O 1
ATOM 841 N N . ASP A 1 105 ? 18.513 5.429 4.656 1.00 91.44 105 ASP A N 1
ATOM 842 C CA . ASP A 1 105 ? 19.970 5.512 4.714 1.00 91.44 105 ASP A CA 1
ATOM 843 C C . ASP A 1 105 ? 20.617 4.537 3.721 1.00 91.44 105 ASP A C 1
ATOM 845 O O . ASP A 1 105 ? 21.541 4.921 3.005 1.00 91.44 105 ASP A O 1
ATOM 849 N N . GLU A 1 106 ? 20.091 3.314 3.593 1.00 92.25 106 GLU A N 1
ATOM 850 C CA . GLU A 1 106 ? 20.507 2.347 2.564 1.00 92.25 106 GLU A CA 1
ATOM 851 C C . GLU A 1 106 ? 20.312 2.905 1.145 1.00 92.25 106 GLU A C 1
ATOM 853 O O . GLU A 1 106 ? 21.206 2.796 0.301 1.00 92.25 106 GLU A O 1
ATOM 858 N N . GLN A 1 107 ? 19.180 3.570 0.889 1.00 91.44 107 GLN A N 1
ATOM 859 C CA . GLN A 1 107 ? 18.911 4.224 -0.393 1.00 91.44 107 GLN A CA 1
ATOM 860 C C . GLN A 1 107 ? 19.922 5.344 -0.684 1.00 91.44 107 GLN A C 1
ATOM 862 O O . GLN A 1 107 ? 20.486 5.400 -1.778 1.00 91.44 107 GLN A O 1
ATOM 867 N N . ILE A 1 108 ? 20.197 6.209 0.297 1.00 91.31 108 ILE A N 1
ATOM 868 C CA . ILE A 1 108 ? 21.178 7.297 0.160 1.00 91.31 108 ILE A CA 1
ATOM 869 C C . ILE A 1 108 ? 22.581 6.732 -0.083 1.00 91.31 108 ILE A C 1
ATOM 871 O O . ILE A 1 108 ? 23.325 7.258 -0.915 1.00 91.31 108 ILE A O 1
ATOM 875 N N . GLN A 1 109 ? 22.960 5.653 0.604 1.00 93.19 109 GLN A N 1
ATOM 876 C CA . GLN A 1 109 ? 24.248 4.990 0.393 1.00 93.19 109 GLN A CA 1
ATOM 877 C C . GLN A 1 109 ? 24.366 4.426 -1.024 1.00 93.19 109 GLN A C 1
ATOM 879 O O . GLN A 1 109 ? 25.401 4.610 -1.670 1.00 93.19 109 GLN A O 1
ATOM 884 N N . PHE A 1 110 ? 23.309 3.792 -1.533 1.00 92.25 110 PHE A N 1
ATOM 885 C CA . PHE A 1 110 ? 23.271 3.283 -2.900 1.00 92.25 110 PHE A CA 1
ATOM 886 C C . PHE A 1 110 ? 23.395 4.410 -3.938 1.00 92.25 110 PHE A C 1
ATOM 888 O O . PHE A 1 110 ? 24.214 4.325 -4.856 1.00 92.25 110 PHE A O 1
ATOM 895 N N . GLU A 1 111 ? 22.654 5.505 -3.767 1.00 91.12 111 GLU A N 1
ATOM 896 C CA . GLU A 1 111 ? 22.739 6.684 -4.639 1.00 91.12 111 GLU A CA 1
ATOM 897 C C . GLU A 1 111 ? 24.123 7.343 -4.590 1.00 91.12 111 GLU A C 1
ATOM 899 O O . GLU A 1 111 ? 24.689 7.694 -5.629 1.00 91.12 111 GLU A O 1
ATOM 904 N N . THR A 1 112 ? 24.712 7.445 -3.398 1.00 92.81 112 THR A N 1
ATOM 905 C CA . THR A 1 112 ? 26.070 7.972 -3.203 1.00 92.81 112 THR A CA 1
ATOM 906 C C . THR A 1 112 ? 27.107 7.090 -3.898 1.00 92.81 112 THR A C 1
ATOM 908 O O . THR A 1 112 ? 28.023 7.601 -4.546 1.00 92.81 112 THR A O 1
ATOM 911 N N . MET A 1 113 ? 26.956 5.765 -3.812 1.00 94.94 113 MET A N 1
ATOM 912 C CA . MET A 1 113 ? 27.821 4.812 -4.507 1.00 94.94 113 MET A CA 1
ATOM 913 C C . MET A 1 113 ? 27.722 4.989 -6.026 1.00 94.94 113 MET A C 1
ATOM 915 O O . MET A 1 113 ? 28.752 5.120 -6.688 1.00 94.94 113 MET A O 1
ATOM 919 N N . LEU A 1 114 ? 26.504 5.074 -6.571 1.00 92.62 114 LEU A N 1
ATOM 920 C CA . LEU A 1 114 ? 26.282 5.327 -7.997 1.00 92.62 114 LEU A CA 1
ATOM 921 C C . LEU A 1 114 ? 26.914 6.646 -8.451 1.00 92.62 114 LEU A C 1
ATOM 923 O O . LEU A 1 114 ? 27.579 6.688 -9.490 1.00 92.62 114 LEU A O 1
ATOM 927 N N . PHE A 1 115 ? 26.741 7.714 -7.670 1.00 93.62 115 PHE A N 1
ATOM 928 C CA . PHE A 1 115 ? 27.335 9.015 -7.962 1.00 93.62 115 PHE A CA 1
ATOM 929 C C . PHE A 1 115 ? 28.865 8.946 -7.983 1.00 93.62 115 PHE A C 1
ATOM 931 O O . PHE A 1 115 ? 29.492 9.432 -8.927 1.00 93.62 115 PHE A O 1
ATOM 938 N N . LYS A 1 116 ? 29.472 8.284 -6.991 1.00 92.69 116 LYS A N 1
ATOM 939 C CA . LYS A 1 116 ? 30.925 8.096 -6.923 1.00 92.69 116 LYS A CA 1
ATOM 940 C C . LYS A 1 116 ? 31.448 7.326 -8.137 1.00 92.69 116 LYS A C 1
ATOM 942 O O . LYS A 1 116 ? 32.378 7.788 -8.793 1.00 92.69 116 LYS A O 1
ATOM 947 N N . THR A 1 117 ? 30.823 6.202 -8.489 1.00 90.88 117 THR A N 1
ATOM 948 C CA . THR A 1 117 ? 31.207 5.410 -9.669 1.00 90.88 117 THR A CA 1
ATOM 949 C C . THR A 1 117 ? 31.076 6.214 -10.962 1.00 90.88 117 THR A C 1
ATOM 951 O O . THR A 1 117 ? 31.954 6.151 -11.825 1.00 90.88 117 THR A O 1
ATOM 954 N N . ARG A 1 118 ? 30.009 7.010 -11.097 1.00 92.12 118 ARG A N 1
ATOM 955 C CA . ARG A 1 118 ? 29.822 7.896 -12.248 1.00 92.12 118 ARG A CA 1
ATOM 956 C C . ARG A 1 118 ? 30.937 8.937 -12.344 1.00 92.12 118 ARG A C 1
ATOM 958 O O . ARG A 1 118 ? 31.523 9.078 -13.415 1.00 92.12 118 ARG A O 1
ATOM 965 N N . MET A 1 119 ? 31.260 9.617 -11.244 1.00 89.75 119 MET A N 1
ATOM 966 C CA . MET A 1 119 ? 32.355 10.590 -11.212 1.00 89.75 119 MET A CA 1
ATOM 967 C C . MET A 1 119 ? 33.705 9.954 -11.560 1.00 89.75 119 MET A C 1
ATOM 969 O O . MET A 1 119 ? 34.484 10.541 -12.308 1.00 89.75 119 MET A O 1
ATOM 973 N N . GLU A 1 120 ? 33.989 8.747 -11.065 1.00 91.19 120 GLU A N 1
ATOM 974 C CA . GLU A 1 120 ? 35.216 8.019 -11.405 1.00 91.19 120 GLU A CA 1
ATOM 975 C C . GLU A 1 120 ? 35.289 7.702 -12.905 1.00 91.19 120 GLU A C 1
ATOM 977 O O . GLU A 1 120 ? 36.346 7.853 -13.521 1.00 91.19 120 GLU A O 1
ATOM 982 N N . PHE A 1 121 ? 34.174 7.289 -13.513 1.00 90.94 121 PHE A N 1
ATOM 983 C CA . PHE A 1 121 ? 34.107 7.023 -14.950 1.00 90.94 121 PHE A CA 1
ATOM 984 C C . PHE A 1 121 ? 34.286 8.301 -15.778 1.00 90.94 121 PHE A C 1
ATOM 986 O O . PHE A 1 121 ? 35.063 8.307 -16.733 1.00 90.94 121 PHE A O 1
ATOM 993 N N . GLU A 1 122 ? 33.627 9.395 -15.390 1.00 85.62 122 GLU A N 1
ATOM 994 C CA . GLU A 1 122 ? 33.780 10.707 -16.029 1.00 85.62 122 GLU A CA 1
ATOM 995 C C . GLU A 1 122 ? 35.222 11.229 -15.906 1.00 85.62 122 GLU A C 1
ATOM 997 O O . GLU A 1 122 ? 35.788 11.698 -16.894 1.00 85.62 122 GLU A O 1
ATOM 1002 N N . THR A 1 123 ? 35.857 11.059 -14.741 1.00 86.69 123 THR A N 1
ATOM 1003 C CA . THR A 1 123 ? 37.266 11.420 -14.514 1.00 86.69 123 THR A CA 1
ATOM 1004 C C . THR A 1 123 ? 38.199 10.599 -15.403 1.00 86.69 123 THR A C 1
ATOM 1006 O O . THR A 1 123 ? 39.066 11.171 -16.058 1.00 86.69 123 THR A O 1
ATOM 1009 N N . LYS A 1 124 ? 37.996 9.277 -15.501 1.00 89.50 124 LYS A N 1
ATOM 1010 C CA . LYS A 1 124 ? 38.779 8.405 -16.399 1.00 89.50 124 LYS A CA 1
ATOM 1011 C C . LYS A 1 124 ? 38.581 8.769 -17.872 1.00 89.50 124 LYS A C 1
ATOM 1013 O O . LYS A 1 124 ? 39.520 8.720 -18.659 1.00 89.50 124 LYS A O 1
ATOM 1018 N N . LEU A 1 125 ? 37.367 9.159 -18.259 1.00 82.44 125 LEU A N 1
ATOM 1019 C CA . LEU A 1 125 ? 37.079 9.671 -19.600 1.00 82.44 125 LEU A CA 1
ATOM 1020 C C . LEU A 1 125 ? 37.814 10.986 -19.872 1.00 82.44 125 LEU A C 1
ATOM 1022 O O . LEU A 1 125 ? 38.352 11.171 -20.962 1.00 82.44 125 LEU A O 1
ATOM 1026 N N . ALA A 1 126 ? 37.831 11.901 -18.902 1.00 79.94 126 ALA A N 1
ATOM 1027 C CA . ALA A 1 126 ? 38.542 13.168 -19.009 1.00 79.94 126 ALA A CA 1
ATOM 1028 C C . ALA A 1 126 ? 40.063 12.958 -19.073 1.00 79.94 126 ALA A C 1
ATOM 1030 O O . ALA A 1 126 ? 40.710 13.543 -19.939 1.00 79.94 126 ALA A O 1
ATOM 1031 N N . SER A 1 127 ? 40.624 12.077 -18.238 1.00 77.00 127 SER A N 1
ATOM 1032 C CA . SER A 1 127 ? 42.053 11.752 -18.270 1.00 77.00 127 SER A CA 1
ATOM 1033 C C . SER A 1 127 ? 42.446 11.091 -19.589 1.00 77.00 127 SER A C 1
ATOM 1035 O O . SER A 1 127 ? 43.400 11.535 -20.214 1.00 77.00 127 SER A O 1
ATOM 1037 N N . ALA A 1 128 ? 41.665 10.126 -20.088 1.00 76.44 128 ALA A N 1
ATOM 1038 C CA . ALA A 1 128 ? 41.907 9.498 -21.387 1.00 76.44 128 ALA A CA 1
ATOM 1039 C C . ALA A 1 128 ? 41.827 10.506 -22.549 1.00 76.44 128 ALA A C 1
ATOM 1041 O O . ALA A 1 128 ? 42.588 10.401 -23.511 1.00 76.44 128 ALA A O 1
ATOM 1042 N N . LYS A 1 129 ? 40.940 11.511 -22.466 1.00 74.88 129 LYS A N 1
ATOM 1043 C CA . LYS A 1 129 ? 40.890 12.630 -23.426 1.00 74.88 129 LYS A CA 1
ATOM 1044 C C . LYS A 1 129 ? 42.145 13.504 -23.359 1.00 74.88 129 LYS A C 1
ATOM 1046 O O . LYS A 1 129 ? 42.674 13.875 -24.398 1.00 74.88 129 LYS A O 1
ATOM 1051 N N . VAL A 1 130 ? 42.635 13.837 -22.166 1.00 71.00 130 VAL A N 1
ATOM 1052 C CA . VAL A 1 130 ? 43.864 14.635 -22.001 1.00 71.00 130 VAL A CA 1
ATOM 1053 C C . VAL A 1 130 ? 45.096 13.853 -22.462 1.00 71.00 130 VAL A C 1
ATOM 1055 O O . VAL A 1 130 ? 45.944 14.399 -23.160 1.00 71.00 130 VAL A O 1
ATOM 1058 N N . GLU A 1 131 ? 45.177 12.566 -22.145 1.00 63.53 131 GLU A N 1
ATOM 1059 C CA . GLU A 1 131 ? 46.270 11.679 -22.547 1.00 63.53 131 GLU A CA 1
ATOM 1060 C C . GLU A 1 131 ? 46.290 11.481 -24.070 1.00 63.53 131 GLU A C 1
ATOM 1062 O O . GLU A 1 131 ? 47.334 11.643 -24.700 1.00 63.53 131 GLU A O 1
ATOM 1067 N N . THR A 1 132 ? 45.120 11.295 -24.697 1.00 57.12 132 THR A N 1
ATOM 1068 C CA . THR A 1 132 ? 45.013 11.320 -26.167 1.00 57.12 132 THR A CA 1
ATOM 1069 C C . THR A 1 132 ? 45.393 12.671 -26.761 1.00 57.12 132 THR A C 1
ATOM 1071 O O . THR A 1 132 ? 46.036 12.678 -27.800 1.00 57.12 132 THR A O 1
ATOM 1074 N N . LEU A 1 133 ? 45.069 13.805 -26.127 1.00 55.81 133 LEU A N 1
ATOM 1075 C CA . LEU A 1 133 ? 45.507 15.133 -26.583 1.00 55.81 133 LEU A CA 1
ATOM 1076 C C . LEU A 1 133 ? 47.024 15.352 -26.428 1.00 55.81 133 LEU A C 1
ATOM 1078 O O . LEU A 1 133 ? 47.618 16.030 -27.261 1.00 55.81 133 LEU A O 1
ATOM 1082 N N . THR A 1 134 ? 47.652 14.762 -25.407 1.00 53.56 134 THR A N 1
ATOM 1083 C CA . THR A 1 134 ? 49.086 14.924 -25.097 1.00 53.56 134 THR A CA 1
ATOM 1084 C C . THR A 1 134 ? 49.976 14.066 -26.004 1.00 53.56 134 THR A C 1
ATOM 1086 O O . THR A 1 134 ? 51.072 14.487 -26.367 1.00 53.56 134 THR A O 1
ATOM 1089 N N . ILE A 1 135 ? 49.485 12.904 -26.451 1.00 50.22 135 ILE A N 1
ATOM 1090 C CA . ILE A 1 135 ? 50.163 12.032 -27.430 1.00 50.22 135 ILE A CA 1
ATOM 1091 C C . ILE A 1 135 ? 50.188 12.664 -28.845 1.00 50.22 135 ILE A C 1
ATOM 1093 O O . ILE A 1 135 ? 51.027 12.318 -29.673 1.00 50.22 135 ILE A O 1
ATOM 1097 N N . ASN A 1 136 ? 49.369 13.688 -29.114 1.00 48.69 136 ASN A N 1
ATOM 1098 C CA . ASN A 1 136 ? 49.275 14.357 -30.422 1.00 48.69 136 ASN A CA 1
ATOM 1099 C C . ASN A 1 136 ? 50.340 15.424 -30.684 1.00 48.69 136 ASN A C 1
ATOM 1101 O O . ASN A 1 136 ? 50.054 16.458 -31.291 1.00 48.69 136 ASN A O 1
ATOM 1105 N N . LYS A 1 137 ? 51.579 15.167 -30.267 1.00 49.94 137 LYS A N 1
ATOM 1106 C CA . LYS A 1 137 ? 52.732 15.770 -30.945 1.00 49.94 137 LYS A CA 1
ATOM 1107 C C . LYS A 1 137 ? 53.192 14.957 -32.152 1.00 49.94 137 LYS A C 1
ATOM 1109 O O . LYS A 1 137 ? 53.899 15.506 -32.987 1.00 49.94 137 LYS A O 1
ATOM 1114 N N . GLU A 1 138 ? 52.735 13.717 -32.312 1.00 50.34 138 GLU A N 1
ATOM 1115 C CA . GLU A 1 138 ? 53.060 12.899 -33.481 1.00 50.34 138 GLU A CA 1
ATOM 1116 C C . GLU A 1 138 ? 51.768 12.365 -34.104 1.00 50.34 138 GLU A C 1
ATOM 1118 O O . GLU A 1 138 ? 50.908 11.779 -33.447 1.00 50.34 138 GLU A O 1
ATOM 1123 N N . GLY A 1 139 ? 51.564 12.716 -35.372 1.00 51.78 139 GLY A N 1
ATOM 1124 C CA . GLY A 1 139 ? 50.265 12.662 -36.024 1.00 51.78 139 GLY A CA 1
ATOM 1125 C C . GLY A 1 139 ? 49.728 11.248 -36.195 1.00 51.78 139 GLY A C 1
ATOM 1126 O O . GLY A 1 139 ? 50.143 10.562 -37.116 1.00 51.78 139 GLY A O 1
ATOM 1127 N N . ASN A 1 140 ? 48.742 10.851 -35.380 1.00 59.16 140 ASN A N 1
ATOM 1128 C CA . ASN A 1 140 ? 47.719 9.887 -35.809 1.00 59.16 140 ASN A CA 1
ATOM 1129 C C . ASN A 1 140 ? 46.413 9.861 -34.968 1.00 59.16 140 ASN A C 1
ATOM 1131 O O . ASN A 1 140 ? 45.788 8.811 -34.788 1.00 59.16 140 ASN A O 1
ATOM 1135 N N . LEU A 1 141 ? 45.967 11.003 -34.422 1.00 54.19 141 LEU A N 1
ATOM 1136 C CA . LEU A 1 141 ? 44.786 11.053 -33.536 1.00 54.19 141 LEU A CA 1
ATOM 1137 C C . LEU A 1 141 ? 43.496 10.574 -34.209 1.00 54.19 141 LEU A C 1
ATOM 1139 O O . LEU A 1 141 ? 42.678 9.886 -33.595 1.00 54.19 141 LEU A O 1
ATOM 1143 N N . GLN A 1 142 ? 43.291 10.965 -35.466 1.00 56.72 142 GLN A N 1
ATOM 1144 C CA . GLN A 1 142 ? 42.028 10.722 -36.151 1.00 56.72 142 GLN A CA 1
ATOM 1145 C C . GLN A 1 142 ? 41.813 9.225 -36.390 1.00 56.72 142 GLN A C 1
ATOM 1147 O O . GLN A 1 142 ? 40.706 8.722 -36.212 1.00 56.72 142 GLN A O 1
ATOM 1152 N N . GLU A 1 143 ? 42.872 8.495 -36.734 1.00 61.78 143 GLU A N 1
ATOM 1153 C CA . GLU A 1 143 ? 42.802 7.068 -37.030 1.00 61.78 143 GLU A CA 1
ATOM 1154 C C . GLU A 1 143 ? 42.618 6.241 -35.750 1.00 61.78 143 GLU A C 1
ATOM 1156 O O . GLU A 1 143 ? 41.747 5.371 -35.704 1.00 61.78 143 GLU A O 1
ATOM 1161 N N . GLY A 1 144 ? 43.331 6.579 -34.668 1.00 65.81 144 GLY A N 1
ATOM 1162 C CA . GLY A 1 144 ? 43.165 5.944 -33.356 1.00 65.81 144 GLY A CA 1
ATOM 1163 C C . GLY A 1 144 ? 41.780 6.176 -32.739 1.00 65.81 144 GLY A C 1
ATOM 1164 O O . GLY A 1 144 ? 41.128 5.225 -32.299 1.00 65.81 144 GLY A O 1
ATOM 1165 N N . TYR A 1 145 ? 41.280 7.417 -32.774 1.00 62.09 145 TYR A N 1
ATOM 1166 C CA . TYR A 1 145 ? 39.928 7.755 -32.314 1.00 62.09 145 TYR A CA 1
ATOM 1167 C C . TYR A 1 145 ? 38.851 7.053 -33.150 1.00 62.09 145 TYR A C 1
ATOM 1169 O O . TYR A 1 145 ? 37.913 6.474 -32.595 1.00 62.09 145 TYR A O 1
ATOM 1177 N N . ASN A 1 146 ? 39.000 7.032 -34.478 1.00 70.06 146 ASN A N 1
ATOM 1178 C CA . ASN A 1 146 ? 38.080 6.319 -35.363 1.00 70.06 146 ASN A CA 1
ATOM 1179 C C . ASN A 1 146 ? 38.095 4.808 -35.101 1.00 70.06 146 ASN A C 1
ATOM 1181 O O . ASN A 1 146 ? 37.034 4.181 -35.099 1.00 70.06 146 ASN A O 1
ATOM 1185 N N . LYS A 1 147 ? 39.263 4.226 -34.812 1.00 74.81 147 LYS A N 1
ATOM 1186 C CA . LYS A 1 147 ? 39.408 2.800 -34.495 1.00 74.81 147 LYS A CA 1
ATOM 1187 C C . LYS A 1 147 ? 38.775 2.452 -33.148 1.00 74.81 147 LYS A C 1
ATOM 1189 O O . LYS A 1 147 ? 38.001 1.502 -33.077 1.00 74.81 147 LYS A O 1
ATOM 1194 N N . ALA A 1 148 ? 38.992 3.258 -32.107 1.00 69.75 148 ALA A N 1
ATOM 1195 C CA . ALA A 1 148 ? 38.336 3.084 -30.809 1.00 69.75 148 ALA A CA 1
ATOM 1196 C C . ALA A 1 148 ? 36.808 3.257 -30.903 1.00 69.75 148 ALA A C 1
ATOM 1198 O O . ALA A 1 148 ? 36.051 2.445 -30.369 1.00 69.75 148 ALA A O 1
ATOM 1199 N N . LYS A 1 149 ? 36.335 4.266 -31.647 1.00 70.44 149 LYS A N 1
ATOM 1200 C CA . LYS A 1 149 ? 34.907 4.482 -31.925 1.00 70.44 149 LYS A CA 1
ATOM 1201 C C . LYS A 1 149 ? 34.296 3.325 -32.722 1.00 70.44 149 LYS A C 1
ATOM 1203 O O . LYS A 1 149 ? 33.158 2.952 -32.450 1.00 70.44 149 LYS A O 1
ATOM 1208 N N . SER A 1 150 ? 35.044 2.745 -33.663 1.00 72.62 150 SER A N 1
ATOM 1209 C CA . SER A 1 150 ? 34.646 1.551 -34.418 1.00 72.62 150 SER A CA 1
ATOM 1210 C C . SER A 1 150 ? 34.515 0.330 -33.506 1.00 72.62 150 SER A C 1
ATOM 1212 O O . SER A 1 150 ? 33.470 -0.306 -33.501 1.00 72.62 150 SER A O 1
ATOM 1214 N N . ILE A 1 151 ? 35.497 0.075 -32.634 1.00 75.62 151 ILE A N 1
ATOM 1215 C CA . ILE A 1 151 ? 35.461 -1.033 -31.663 1.00 75.62 151 ILE A CA 1
ATOM 1216 C C . ILE A 1 151 ? 34.287 -0.886 -30.684 1.00 75.62 151 ILE A C 1
ATOM 1218 O O . ILE A 1 151 ? 33.619 -1.867 -30.361 1.00 75.62 151 ILE A O 1
ATOM 1222 N N . LEU A 1 152 ? 34.000 0.332 -30.213 1.00 69.38 152 LEU A N 1
ATOM 1223 C CA . LEU A 1 152 ? 32.853 0.587 -29.336 1.00 69.38 152 LEU A CA 1
ATOM 1224 C C . LEU A 1 152 ? 31.514 0.420 -30.069 1.00 69.38 152 LEU A C 1
ATOM 1226 O O . LEU A 1 152 ? 30.585 -0.151 -29.498 1.00 69.38 152 LEU A O 1
ATOM 1230 N N . LYS A 1 153 ? 31.413 0.863 -31.330 1.00 69.94 153 LYS A N 1
ATOM 1231 C CA . LYS A 1 153 ? 30.234 0.613 -32.175 1.00 69.94 153 LYS A CA 1
ATOM 1232 C C . LYS A 1 153 ? 30.038 -0.874 -32.471 1.00 69.94 153 LYS A C 1
ATOM 1234 O O . LYS A 1 153 ? 28.912 -1.342 -32.408 1.00 69.94 153 LYS A O 1
ATOM 1239 N N . ASP A 1 154 ? 31.106 -1.614 -32.730 1.00 72.81 154 ASP A N 1
ATOM 1240 C CA . ASP A 1 154 ? 31.051 -3.052 -33.001 1.00 72.81 154 ASP A CA 1
ATOM 1241 C C . ASP A 1 154 ? 30.644 -3.854 -31.750 1.00 72.81 154 ASP A C 1
ATOM 1243 O O . ASP A 1 154 ? 29.763 -4.714 -31.789 1.00 72.81 154 ASP A O 1
ATOM 1247 N N . ARG A 1 155 ? 31.215 -3.506 -30.587 1.00 67.06 155 ARG A N 1
ATOM 1248 C CA . ARG A 1 155 ? 30.981 -4.232 -29.330 1.00 67.06 155 ARG A CA 1
ATOM 1249 C C . ARG A 1 155 ? 29.659 -3.866 -28.642 1.00 67.06 155 ARG A C 1
ATOM 1251 O O . ARG A 1 155 ? 28.998 -4.753 -28.104 1.00 67.06 155 ARG A O 1
ATOM 1258 N N . TYR A 1 156 ? 29.269 -2.588 -28.657 1.00 59.12 156 TYR A N 1
ATOM 1259 C CA . TYR A 1 156 ? 28.113 -2.065 -27.908 1.00 59.12 156 TYR A CA 1
ATOM 1260 C C . TYR A 1 156 ? 27.068 -1.354 -28.777 1.00 59.12 156 TYR A C 1
ATOM 1262 O O . TYR A 1 156 ? 25.920 -1.216 -28.364 1.00 59.12 156 TYR A O 1
ATOM 1270 N N . GLY A 1 157 ? 27.420 -0.936 -29.994 1.00 63.38 157 GLY A N 1
ATOM 1271 C CA . GLY A 1 157 ? 26.525 -0.271 -30.946 1.00 63.38 157 GLY A CA 1
ATOM 1272 C C . GLY A 1 157 ? 25.621 -1.235 -31.713 1.00 63.38 157 GLY A C 1
ATOM 1273 O O . GLY A 1 157 ? 25.361 -1.025 -32.896 1.00 63.38 157 GLY A O 1
ATOM 1274 N N . LYS A 1 158 ? 25.112 -2.282 -31.052 1.00 75.50 158 LYS A N 1
ATOM 1275 C CA . LYS A 1 158 ? 24.096 -3.181 -31.617 1.00 75.50 158 LYS A CA 1
ATOM 1276 C C . LYS A 1 158 ? 22.735 -2.483 -31.626 1.00 75.50 158 LYS A C 1
ATOM 1278 O O . LYS A 1 158 ? 21.794 -2.934 -30.979 1.00 75.50 158 LYS A O 1
ATOM 1283 N N . GLU A 1 159 ? 22.630 -1.380 -32.366 1.00 70.69 159 GLU A N 1
ATOM 1284 C CA . GLU A 1 159 ? 21.395 -0.606 -32.540 1.00 70.69 159 GLU A CA 1
ATOM 1285 C C . GLU A 1 159 ? 20.233 -1.524 -32.924 1.00 70.69 159 GLU A C 1
ATOM 1287 O O . GLU A 1 159 ? 19.142 -1.404 -32.382 1.00 70.69 159 GLU A O 1
ATOM 1292 N N . SER A 1 160 ? 20.483 -2.512 -33.786 1.00 76.88 160 SER A N 1
ATOM 1293 C CA . SER A 1 160 ? 19.482 -3.499 -34.192 1.00 76.88 160 SER A CA 1
ATOM 1294 C C . SER A 1 160 ? 18.951 -4.342 -33.030 1.00 76.88 160 SER A C 1
ATOM 1296 O O . SER A 1 160 ? 17.782 -4.705 -33.048 1.00 76.88 160 SER A O 1
ATOM 1298 N N . GLU A 1 161 ? 19.762 -4.648 -32.016 1.00 79.88 161 GLU A N 1
ATOM 1299 C CA . GLU A 1 161 ? 19.320 -5.419 -30.846 1.00 79.88 161 GLU A CA 1
ATOM 1300 C C . GLU A 1 161 ? 18.514 -4.551 -29.874 1.00 79.88 161 GLU A C 1
ATOM 1302 O O . GLU A 1 161 ? 17.493 -4.983 -29.343 1.00 79.88 161 GLU A O 1
ATOM 1307 N N . ILE A 1 162 ? 18.909 -3.285 -29.728 1.00 80.69 162 ILE A N 1
ATOM 1308 C CA . ILE A 1 162 ? 18.176 -2.284 -28.946 1.00 80.69 162 ILE A CA 1
ATOM 1309 C C . ILE A 1 162 ? 16.804 -2.009 -29.585 1.00 80.69 162 ILE A C 1
ATOM 1311 O O . ILE A 1 162 ? 15.784 -2.031 -28.901 1.00 80.69 162 ILE A O 1
ATOM 1315 N N . ILE A 1 163 ? 16.755 -1.824 -30.910 1.00 82.69 163 ILE A N 1
ATOM 1316 C CA . ILE A 1 163 ? 15.506 -1.651 -31.667 1.00 82.69 163 ILE A CA 1
ATOM 1317 C C . ILE A 1 163 ? 14.610 -2.880 -31.498 1.00 82.69 163 ILE A C 1
ATOM 1319 O O . ILE A 1 163 ? 13.430 -2.728 -31.192 1.00 82.69 163 ILE A O 1
ATOM 1323 N N . LYS A 1 164 ? 15.157 -4.096 -31.642 1.00 86.12 164 LYS A N 1
ATOM 1324 C CA . LYS A 1 164 ? 14.398 -5.337 -31.414 1.00 86.12 164 LYS A CA 1
ATOM 1325 C C . LYS A 1 164 ? 13.831 -5.415 -29.999 1.00 86.12 164 LYS A C 1
ATOM 1327 O O . LYS A 1 164 ? 12.712 -5.895 -29.849 1.00 86.12 164 LYS A O 1
ATOM 1332 N N . SER A 1 165 ? 14.570 -4.958 -28.985 1.00 91.00 165 SER A N 1
ATOM 1333 C CA . SER A 1 165 ? 14.080 -4.911 -27.603 1.00 91.00 165 SER A CA 1
ATOM 1334 C C . SER A 1 165 ? 12.848 -4.018 -27.487 1.00 91.00 165 SER A C 1
ATOM 1336 O O . SER A 1 165 ? 11.798 -4.497 -27.079 1.00 91.00 165 SER A O 1
ATOM 1338 N N . TYR A 1 166 ? 12.927 -2.763 -27.939 1.00 90.06 166 TYR A N 1
ATOM 1339 C CA . TYR A 1 166 ? 11.788 -1.842 -27.855 1.00 90.06 166 TYR A CA 1
ATOM 1340 C C . TYR A 1 166 ? 10.600 -2.275 -28.725 1.00 90.06 166 TYR A C 1
ATOM 1342 O O . TYR A 1 166 ? 9.449 -2.088 -28.341 1.00 90.06 166 TYR A O 1
ATOM 1350 N N . VAL A 1 167 ? 10.851 -2.881 -29.889 1.00 88.94 167 VAL A N 1
ATOM 1351 C CA . VAL A 1 167 ? 9.784 -3.460 -30.722 1.00 88.94 167 VAL A CA 1
ATOM 1352 C C . VAL A 1 167 ? 9.099 -4.612 -30.000 1.00 88.94 167 VAL A C 1
ATOM 1354 O O . VAL A 1 167 ? 7.873 -4.677 -29.998 1.00 88.94 167 VAL A O 1
ATOM 1357 N N . LYS A 1 168 ? 9.868 -5.498 -29.362 1.00 91.12 168 LYS A N 1
ATOM 1358 C CA . LYS A 1 168 ? 9.320 -6.582 -28.546 1.00 91.12 168 LYS A CA 1
ATOM 1359 C C . LYS A 1 168 ? 8.480 -6.029 -27.398 1.00 91.12 168 LYS A C 1
ATOM 1361 O O . LYS A 1 168 ? 7.351 -6.468 -27.236 1.00 91.12 168 LYS A O 1
ATOM 1366 N N . ASP A 1 169 ? 8.964 -5.008 -26.697 1.00 92.62 169 ASP A N 1
ATOM 1367 C CA . ASP A 1 169 ? 8.225 -4.379 -25.599 1.00 92.62 169 ASP A CA 1
ATOM 1368 C C . ASP A 1 169 ? 6.881 -3.787 -26.057 1.00 92.62 169 ASP A C 1
ATOM 1370 O O . ASP A 1 169 ? 5.878 -3.920 -25.354 1.00 92.62 169 ASP A O 1
ATOM 1374 N N . ILE A 1 170 ? 6.824 -3.187 -27.256 1.00 92.50 170 ILE A N 1
ATOM 1375 C CA . ILE A 1 170 ? 5.568 -2.721 -27.871 1.00 92.50 170 ILE A CA 1
ATOM 1376 C C . ILE A 1 170 ? 4.636 -3.903 -28.180 1.00 92.50 170 ILE A C 1
ATOM 1378 O O . ILE A 1 170 ? 3.436 -3.850 -27.896 1.00 92.50 170 ILE A O 1
ATOM 1382 N N . MET A 1 171 ? 5.175 -4.985 -28.741 1.00 89.00 171 MET A N 1
ATOM 1383 C CA . MET A 1 171 ? 4.397 -6.180 -29.081 1.00 89.00 171 MET A CA 1
ATOM 1384 C C . MET A 1 171 ? 3.871 -6.907 -27.836 1.00 89.00 171 MET A C 1
ATOM 1386 O O . MET A 1 171 ? 2.752 -7.425 -27.866 1.00 89.00 171 MET A O 1
ATOM 1390 N N . ASP A 1 172 ? 4.611 -6.870 -26.730 1.00 93.56 172 ASP A N 1
ATOM 1391 C CA . ASP A 1 172 ? 4.269 -7.499 -25.450 1.00 93.56 172 ASP A CA 1
ATOM 1392 C C . ASP A 1 172 ? 3.333 -6.640 -24.581 1.00 93.56 172 ASP A C 1
ATOM 1394 O O . ASP A 1 172 ? 2.920 -7.058 -23.493 1.00 93.56 172 ASP A O 1
ATOM 1398 N N . LEU A 1 173 ? 2.937 -5.449 -25.051 1.00 94.94 173 LEU A N 1
ATOM 1399 C CA . LEU A 1 173 ? 1.940 -4.632 -24.362 1.00 94.94 173 LEU A CA 1
ATOM 1400 C C . LEU A 1 173 ? 0.644 -5.435 -24.118 1.00 94.94 173 LEU A C 1
ATOM 1402 O O . LEU A 1 173 ? 0.181 -6.164 -25.004 1.00 94.94 173 LEU A O 1
ATOM 1406 N N . PRO A 1 174 ? 0.022 -5.316 -22.931 1.00 92.94 174 PRO A N 1
ATOM 1407 C CA . PRO A 1 174 ? -1.123 -6.142 -22.571 1.00 92.94 174 PRO A CA 1
ATOM 1408 C C . PRO A 1 174 ? -2.369 -5.764 -23.377 1.00 92.94 174 PRO A C 1
ATOM 1410 O O . PRO A 1 174 ? -2.622 -4.590 -23.634 1.00 92.94 174 PRO A O 1
ATOM 1413 N N . TYR A 1 175 ? -3.189 -6.761 -23.710 1.00 95.25 175 TYR A N 1
ATOM 1414 C CA . TYR A 1 175 ? -4.524 -6.536 -24.262 1.00 95.25 175 TYR A CA 1
ATOM 1415 C C . TYR A 1 175 ? -5.487 -6.088 -23.150 1.00 95.25 175 TYR A C 1
ATOM 1417 O O . TYR A 1 175 ? -5.645 -6.769 -22.132 1.00 95.25 175 TYR A O 1
ATOM 1425 N N . ILE A 1 176 ? -6.146 -4.942 -23.325 1.00 93.69 176 ILE A N 1
ATOM 1426 C CA . ILE A 1 176 ? -7.026 -4.321 -22.331 1.00 93.69 176 ILE A CA 1
ATOM 1427 C C . ILE A 1 176 ? -8.455 -4.253 -22.880 1.00 93.69 176 ILE A C 1
ATOM 1429 O O . ILE A 1 176 ? -8.839 -3.319 -23.576 1.00 93.69 176 ILE A O 1
ATOM 1433 N N . HIS A 1 177 ? -9.288 -5.222 -22.494 1.00 86.62 177 HIS A N 1
ATOM 1434 C CA . HIS A 1 177 ? -10.677 -5.330 -22.964 1.00 86.62 177 HIS A CA 1
ATOM 1435 C C . HIS A 1 177 ? -11.590 -4.135 -22.612 1.00 86.62 177 HIS A C 1
ATOM 1437 O O . HIS A 1 177 ? -12.628 -3.977 -23.241 1.00 86.62 177 HIS A O 1
ATOM 1443 N N . GLY A 1 178 ? -11.253 -3.312 -21.613 1.00 88.88 178 GLY A N 1
ATOM 1444 C CA . GLY A 1 178 ? -12.133 -2.247 -21.112 1.00 88.88 178 GLY A CA 1
ATOM 1445 C C . GLY A 1 178 ? -11.408 -0.939 -20.801 1.00 88.88 178 GLY A C 1
ATOM 1446 O O . GLY A 1 178 ? -10.192 -0.845 -20.911 1.00 88.88 178 GLY A O 1
ATOM 1447 N N . ALA A 1 179 ? -12.150 0.067 -20.347 1.00 90.19 179 ALA A N 1
ATOM 1448 C CA . ALA A 1 179 ? -11.649 1.426 -20.130 1.00 90.19 179 ALA A CA 1
ATOM 1449 C C . ALA A 1 179 ? -11.019 1.660 -18.736 1.00 90.19 179 ALA A C 1
ATOM 1451 O O . ALA A 1 179 ? -11.227 2.705 -18.128 1.00 90.19 179 ALA A O 1
ATOM 1452 N N . ASN A 1 180 ? -10.284 0.686 -18.171 1.00 89.81 180 ASN A N 1
ATOM 1453 C CA . ASN A 1 180 ? -9.705 0.832 -16.825 1.00 89.81 180 ASN A CA 1
ATOM 1454 C C . ASN A 1 180 ? -8.565 1.876 -16.819 1.00 89.81 180 ASN A C 1
ATOM 1456 O O . ASN A 1 180 ? -7.496 1.579 -17.366 1.00 89.81 180 ASN A O 1
ATOM 1460 N N . PRO A 1 181 ? -8.715 3.032 -16.139 1.00 90.88 181 PRO A N 1
ATOM 1461 C CA . PRO A 1 181 ? -7.754 4.126 -16.272 1.00 90.88 181 PRO A CA 1
ATOM 1462 C C . PRO A 1 181 ? -6.350 3.797 -15.755 1.00 90.88 181 PRO A C 1
ATOM 1464 O O . PRO A 1 181 ? -5.364 4.270 -16.311 1.00 90.88 181 PRO A O 1
ATOM 1467 N N . LYS A 1 182 ? -6.233 2.930 -14.736 1.00 91.12 182 LYS A N 1
ATOM 1468 C CA . LYS A 1 182 ? -4.933 2.500 -14.201 1.00 91.12 182 LYS A CA 1
ATOM 1469 C C . LYS A 1 182 ? -4.172 1.651 -15.216 1.00 91.12 182 LYS A C 1
ATOM 1471 O O . LYS A 1 182 ? -3.031 1.958 -15.530 1.00 91.12 182 LYS A O 1
ATOM 1476 N N . LYS A 1 183 ? -4.823 0.621 -15.765 1.00 92.62 183 LYS A N 1
ATOM 1477 C CA . LYS A 1 183 ? -4.193 -0.264 -16.759 1.00 92.62 183 LYS A CA 1
ATOM 1478 C C . LYS A 1 183 ? -3.812 0.494 -18.032 1.00 92.62 183 LYS A C 1
ATOM 1480 O O . LYS A 1 183 ? -2.768 0.223 -18.611 1.00 92.62 183 LYS A O 1
ATOM 1485 N N . ILE A 1 184 ? -4.649 1.444 -18.449 1.00 94.25 184 ILE A N 1
ATOM 1486 C CA . ILE A 1 184 ? -4.399 2.264 -19.638 1.00 94.25 184 ILE A CA 1
ATOM 1487 C C . ILE A 1 184 ? -3.266 3.265 -19.393 1.00 94.25 184 ILE A C 1
ATOM 1489 O O . ILE A 1 184 ? -2.459 3.485 -20.292 1.00 94.25 184 ILE A O 1
ATOM 1493 N N . ARG A 1 185 ? -3.142 3.826 -18.183 1.00 94.62 185 ARG A N 1
ATOM 1494 C CA . ARG A 1 185 ? -1.978 4.639 -17.811 1.00 94.62 185 ARG A CA 1
ATOM 1495 C C . ARG A 1 185 ? -0.686 3.828 -17.879 1.00 94.62 185 ARG A C 1
ATOM 1497 O O . ARG A 1 185 ? 0.241 4.259 -18.552 1.00 94.62 185 ARG A O 1
ATOM 1504 N N . ASP A 1 186 ? -0.654 2.646 -17.267 1.00 94.00 186 ASP A N 1
ATOM 1505 C CA . ASP A 1 186 ? 0.541 1.791 -17.266 1.00 94.00 186 ASP A CA 1
ATOM 1506 C C . ASP A 1 186 ? 0.922 1.365 -18.709 1.00 94.00 186 ASP A C 1
ATOM 1508 O O . ASP A 1 186 ? 2.098 1.332 -19.076 1.00 94.00 186 ASP A O 1
ATOM 1512 N N . PHE A 1 187 ? -0.076 1.102 -19.566 1.00 96.44 187 PHE A N 1
ATOM 1513 C CA . PHE A 1 187 ? 0.114 0.882 -21.007 1.00 96.44 187 PHE A CA 1
ATOM 1514 C C . PHE A 1 187 ? 0.697 2.122 -21.703 1.00 96.44 187 PHE A C 1
ATOM 1516 O O . PHE A 1 187 ? 1.649 2.010 -22.473 1.00 96.44 187 PHE A O 1
ATOM 1523 N N . SER A 1 188 ? 0.143 3.307 -21.426 1.00 95.94 188 SER A N 1
ATOM 1524 C CA . SER A 1 188 ? 0.571 4.580 -22.015 1.00 95.94 188 SER A CA 1
ATOM 1525 C C . SER A 1 188 ? 2.012 4.926 -21.662 1.00 95.94 188 SER A C 1
ATOM 1527 O O . SER A 1 188 ? 2.756 5.362 -22.535 1.00 95.94 188 SER A O 1
ATOM 1529 N N . GLU A 1 189 ? 2.421 4.726 -20.411 1.00 94.62 189 GLU A N 1
ATOM 1530 C CA . GLU A 1 189 ? 3.785 4.994 -19.946 1.00 94.62 189 GLU A CA 1
ATOM 1531 C C . GLU A 1 189 ? 4.802 4.112 -20.677 1.00 94.62 189 GLU A C 1
ATOM 1533 O O . GLU A 1 189 ? 5.781 4.622 -21.225 1.00 94.62 189 GLU A O 1
ATOM 1538 N N . ARG A 1 190 ? 4.527 2.804 -20.771 1.00 95.19 190 ARG A N 1
ATOM 1539 C CA . ARG A 1 190 ? 5.383 1.855 -21.500 1.00 95.19 190 ARG A CA 1
ATOM 1540 C C . ARG A 1 190 ? 5.457 2.163 -22.992 1.00 95.19 190 ARG A C 1
ATOM 1542 O O . ARG A 1 190 ? 6.553 2.186 -23.550 1.00 95.19 190 ARG A O 1
ATOM 1549 N N . LEU A 1 191 ? 4.317 2.437 -23.628 1.00 95.44 191 LEU A N 1
ATOM 1550 C CA . LEU A 1 191 ? 4.279 2.805 -25.043 1.00 95.44 191 LEU A CA 1
ATOM 1551 C C . LEU A 1 191 ? 5.069 4.098 -25.294 1.00 95.44 191 LEU A C 1
ATOM 1553 O O . LEU A 1 191 ? 5.917 4.125 -26.180 1.00 95.44 191 LEU A O 1
ATOM 1557 N N . ASN A 1 192 ? 4.846 5.144 -24.493 1.00 94.69 192 ASN A N 1
ATOM 1558 C CA . ASN A 1 192 ? 5.556 6.419 -24.626 1.00 94.69 192 ASN A CA 1
ATOM 1559 C C . ASN A 1 192 ? 7.071 6.251 -24.476 1.00 94.69 192 ASN A C 1
ATOM 1561 O O . ASN A 1 192 ? 7.818 6.823 -25.265 1.00 94.69 192 ASN A O 1
ATOM 1565 N N . HIS A 1 193 ? 7.525 5.445 -23.513 1.00 93.75 193 HIS A N 1
ATOM 1566 C CA . HIS A 1 193 ? 8.948 5.165 -23.331 1.00 93.75 193 HIS A CA 1
ATOM 1567 C C . HIS A 1 193 ? 9.574 4.530 -24.585 1.00 93.75 193 HIS A C 1
ATOM 1569 O O . HIS A 1 193 ? 10.599 5.007 -25.075 1.00 93.75 193 HIS A O 1
ATOM 1575 N N . CYS A 1 194 ? 8.925 3.509 -25.154 1.00 92.69 194 CYS A N 1
ATOM 1576 C CA . CYS A 1 194 ? 9.411 2.838 -26.363 1.00 92.69 194 CYS A CA 1
ATOM 1577 C C . CYS A 1 194 ? 9.422 3.780 -27.576 1.00 92.69 194 CYS A C 1
ATOM 1579 O O . CYS A 1 194 ? 10.395 3.819 -28.329 1.00 92.69 194 CYS A O 1
ATOM 1581 N N . VAL A 1 195 ? 8.357 4.570 -27.753 1.00 93.44 195 VAL A N 1
ATOM 1582 C CA . VAL A 1 195 ? 8.237 5.532 -28.858 1.00 93.44 195 VAL A CA 1
ATOM 1583 C C . VAL A 1 195 ? 9.314 6.610 -28.766 1.00 93.44 195 VAL A C 1
ATOM 1585 O O . VAL A 1 195 ? 9.986 6.872 -29.763 1.00 93.44 195 VAL A O 1
ATOM 1588 N N . GLN A 1 196 ? 9.545 7.177 -27.579 1.00 91.81 196 GLN A N 1
ATOM 1589 C CA . GLN A 1 196 ? 10.598 8.172 -27.359 1.00 91.81 196 GLN A CA 1
ATOM 1590 C C . GLN A 1 196 ? 11.987 7.603 -27.664 1.00 91.81 196 GLN A C 1
ATOM 1592 O O . GLN A 1 196 ? 12.742 8.222 -28.411 1.00 91.81 196 GLN A O 1
ATOM 1597 N N . ALA A 1 197 ? 12.307 6.404 -27.167 1.00 89.75 197 ALA A N 1
ATOM 1598 C CA . ALA A 1 197 ? 13.598 5.769 -27.426 1.00 89.75 197 ALA A CA 1
ATOM 1599 C C . ALA A 1 197 ? 13.833 5.515 -28.928 1.00 89.75 197 ALA A C 1
ATOM 1601 O O . ALA A 1 197 ? 14.891 5.847 -29.470 1.00 89.75 197 ALA A O 1
ATOM 1602 N N . LEU A 1 198 ? 12.831 4.979 -29.634 1.00 89.44 198 LEU A N 1
ATOM 1603 C CA . LEU A 1 198 ? 12.897 4.732 -31.080 1.00 89.44 198 LEU A CA 1
ATOM 1604 C C . LEU A 1 198 ? 12.960 6.029 -31.903 1.00 89.44 198 LEU A C 1
ATOM 1606 O O . LEU A 1 198 ? 13.591 6.056 -32.967 1.00 89.44 198 LEU A O 1
ATOM 1610 N N . GLN A 1 199 ? 12.342 7.108 -31.419 1.00 90.38 199 GLN A N 1
ATOM 1611 C CA . GLN A 1 199 ? 12.415 8.433 -32.031 1.00 90.38 199 GLN A CA 1
ATOM 1612 C C . GLN A 1 199 ? 13.808 9.051 -31.870 1.00 90.38 199 GLN A C 1
ATOM 1614 O O . GLN A 1 199 ? 14.364 9.530 -32.856 1.00 90.38 199 GLN A O 1
ATOM 1619 N N . THR A 1 200 ? 14.419 8.969 -30.682 1.00 88.12 200 THR A N 1
ATOM 1620 C CA . THR A 1 200 ? 15.800 9.428 -30.436 1.00 88.12 200 THR A CA 1
ATOM 1621 C C . THR A 1 200 ? 16.814 8.709 -31.328 1.00 88.12 200 THR A C 1
ATOM 1623 O O . THR A 1 200 ? 17.782 9.317 -31.777 1.00 88.12 200 THR A O 1
ATOM 1626 N N . MET A 1 201 ? 16.574 7.434 -31.643 1.00 83.62 201 MET A N 1
ATOM 1627 C CA . MET A 1 201 ? 17.416 6.655 -32.559 1.00 83.62 201 MET A CA 1
ATOM 1628 C C . MET A 1 201 ? 17.108 6.895 -34.049 1.00 83.62 201 MET A C 1
ATOM 1630 O O . MET A 1 201 ? 17.783 6.329 -34.908 1.00 83.62 201 MET A O 1
ATOM 1634 N N . ASN A 1 202 ? 16.100 7.710 -34.384 1.00 84.62 202 ASN A N 1
ATOM 1635 C CA . ASN A 1 202 ? 15.611 7.927 -35.750 1.00 84.62 202 ASN A CA 1
ATOM 1636 C C . ASN A 1 202 ? 15.235 6.610 -36.469 1.00 84.62 202 ASN A C 1
ATOM 1638 O O . ASN A 1 202 ? 15.629 6.352 -37.611 1.00 84.62 202 ASN A O 1
ATOM 1642 N N . ARG A 1 203 ? 14.532 5.720 -35.754 1.00 86.69 203 ARG A N 1
ATOM 1643 C CA . ARG A 1 203 ? 14.083 4.398 -36.244 1.00 86.69 203 ARG A CA 1
ATOM 1644 C C . ARG A 1 203 ? 12.580 4.174 -36.093 1.00 86.69 203 ARG A C 1
ATOM 1646 O O . ARG A 1 203 ? 12.080 3.134 -36.506 1.00 86.69 203 ARG A O 1
ATOM 1653 N N . LEU A 1 204 ? 11.849 5.147 -35.551 1.00 86.56 204 LEU A N 1
ATOM 1654 C CA . LEU A 1 204 ? 10.410 5.036 -35.307 1.00 86.56 204 LEU A CA 1
ATOM 1655 C C . LEU A 1 204 ? 9.597 4.743 -36.583 1.00 86.56 204 LEU A C 1
ATOM 1657 O O . LEU A 1 204 ? 8.637 3.979 -36.546 1.00 86.56 204 LEU A O 1
ATOM 1661 N N . SER A 1 205 ? 10.006 5.284 -37.733 1.00 85.56 205 SER A N 1
ATOM 1662 C CA . SER A 1 205 ? 9.336 5.030 -39.016 1.00 85.56 205 SER A CA 1
ATOM 1663 C C . SER A 1 205 ? 9.352 3.555 -39.428 1.00 85.56 205 SER A C 1
ATOM 1665 O O . SER A 1 205 ? 8.397 3.090 -40.043 1.00 85.56 205 SER A O 1
ATOM 1667 N N . GLN A 1 206 ? 10.390 2.805 -39.043 1.00 85.00 206 GLN A N 1
ATOM 1668 C CA . GLN A 1 206 ? 10.552 1.388 -39.390 1.00 85.00 206 GLN A CA 1
ATOM 1669 C C . GLN A 1 206 ? 9.557 0.484 -38.659 1.00 85.00 206 GLN A C 1
ATOM 1671 O O . GLN A 1 206 ? 9.322 -0.641 -39.087 1.00 85.00 206 GLN A O 1
ATOM 1676 N N . VAL A 1 207 ? 8.973 0.965 -37.559 1.00 85.69 207 VAL A N 1
ATOM 1677 C CA . VAL A 1 207 ? 8.088 0.165 -36.706 1.00 85.69 207 VAL A CA 1
ATOM 1678 C C . VAL A 1 207 ? 6.617 0.539 -36.863 1.00 85.69 207 VAL A C 1
ATOM 1680 O O . VAL A 1 207 ? 5.764 -0.181 -36.357 1.00 85.69 207 VAL A O 1
ATOM 1683 N N . ASN A 1 208 ? 6.292 1.613 -37.594 1.00 87.12 208 ASN A N 1
ATOM 1684 C CA . ASN A 1 208 ? 4.920 2.122 -37.737 1.00 87.12 208 ASN A CA 1
ATOM 1685 C C . ASN A 1 208 ? 3.913 1.088 -38.280 1.00 87.12 208 ASN A C 1
ATOM 1687 O O . ASN A 1 208 ? 2.724 1.210 -38.006 1.00 87.12 208 ASN A O 1
ATOM 1691 N N . GLY A 1 209 ? 4.363 0.030 -38.966 1.00 86.50 209 GLY A N 1
ATOM 1692 C CA . GLY A 1 209 ? 3.496 -1.092 -39.353 1.00 86.50 209 GLY A CA 1
ATOM 1693 C C . GLY A 1 209 ? 2.802 -1.791 -38.170 1.00 86.50 209 GLY A C 1
ATOM 1694 O O . GLY A 1 209 ? 1.756 -2.406 -38.350 1.00 86.50 209 GLY A O 1
ATOM 1695 N N . ASN A 1 210 ? 3.324 -1.642 -36.948 1.00 90.44 210 ASN A N 1
ATOM 1696 C CA . ASN A 1 210 ? 2.761 -2.233 -35.730 1.00 90.44 210 ASN A CA 1
ATOM 1697 C C . ASN A 1 210 ? 1.696 -1.350 -35.047 1.00 90.44 210 ASN A C 1
ATOM 1699 O O . ASN A 1 210 ? 1.127 -1.756 -34.029 1.00 90.44 210 ASN A O 1
ATOM 1703 N N . VAL A 1 211 ? 1.419 -0.144 -35.560 1.00 93.50 211 VAL A N 1
ATOM 1704 C CA . VAL A 1 211 ? 0.494 0.814 -34.923 1.00 93.50 211 VAL A CA 1
ATOM 1705 C C . VAL A 1 211 ? -0.922 0.249 -34.840 1.00 93.50 211 VAL A C 1
ATOM 1707 O O . VAL A 1 211 ? -1.519 0.284 -33.765 1.00 93.50 211 VAL A O 1
ATOM 1710 N N . ALA A 1 212 ? -1.429 -0.340 -35.926 1.00 91.06 212 ALA A N 1
ATOM 1711 C CA . ALA A 1 212 ? -2.763 -0.941 -35.959 1.00 91.06 212 ALA A CA 1
ATOM 1712 C C . ALA A 1 212 ? -2.914 -2.050 -34.901 1.00 91.06 212 ALA A C 1
ATOM 1714 O O . ALA A 1 212 ? -3.823 -2.002 -34.076 1.00 91.06 212 ALA A O 1
ATOM 1715 N N . MET A 1 213 ? -1.949 -2.974 -34.832 1.00 92.56 213 MET A N 1
ATOM 1716 C CA . MET A 1 213 ? -1.944 -4.062 -33.843 1.00 92.56 213 MET A CA 1
ATOM 1717 C C . MET A 1 213 ? -1.827 -3.548 -32.402 1.00 92.56 213 MET A C 1
ATOM 1719 O O . MET A 1 213 ? -2.371 -4.143 -31.472 1.00 92.56 213 MET A O 1
ATOM 1723 N N . THR A 1 214 ? -1.114 -2.438 -32.197 1.00 95.00 214 THR A N 1
ATOM 1724 C CA . THR A 1 214 ? -0.988 -1.814 -30.875 1.00 95.00 214 THR A CA 1
ATOM 1725 C C . THR A 1 214 ? -2.293 -1.132 -30.462 1.00 95.00 214 THR A C 1
ATOM 1727 O O . THR A 1 214 ? -2.697 -1.239 -29.305 1.00 95.00 214 THR A O 1
ATOM 1730 N N . LEU A 1 215 ? -2.985 -0.481 -31.400 1.00 94.50 215 LEU A N 1
ATOM 1731 C CA . LEU A 1 215 ? -4.309 0.104 -31.183 1.00 94.50 215 LEU A CA 1
ATOM 1732 C C . LEU A 1 215 ? -5.368 -0.975 -30.893 1.00 94.50 215 LEU A C 1
ATOM 1734 O O . LEU A 1 215 ? -6.214 -0.785 -30.019 1.00 94.50 215 LEU A O 1
ATOM 1738 N N . ASP A 1 216 ? -5.287 -2.132 -31.554 1.00 94.12 216 ASP A N 1
ATOM 1739 C CA . ASP A 1 216 ? -6.195 -3.269 -31.346 1.00 94.12 216 ASP A CA 1
ATOM 1740 C C . ASP A 1 216 ? -6.132 -3.849 -29.930 1.00 94.12 216 ASP A C 1
ATOM 1742 O O . ASP A 1 216 ? -7.107 -4.434 -29.462 1.00 94.12 216 ASP A O 1
ATOM 1746 N N . LYS A 1 217 ? -5.030 -3.633 -29.200 1.00 95.81 217 LYS A N 1
ATOM 1747 C CA . LYS A 1 217 ? -4.913 -4.009 -27.781 1.00 95.81 217 LYS A CA 1
ATOM 1748 C C . LYS A 1 217 ? -5.790 -3.157 -26.858 1.00 95.81 217 LYS A C 1
ATOM 1750 O O . LYS A 1 217 ? -5.896 -3.478 -25.676 1.00 95.81 217 LYS A O 1
ATOM 1755 N N . LEU A 1 218 ? -6.420 -2.093 -27.359 1.00 96.12 218 LEU A N 1
ATOM 1756 C CA . LEU A 1 218 ? -7.226 -1.145 -26.586 1.00 96.12 218 LEU A CA 1
ATOM 1757 C C . LEU A 1 218 ? -8.680 -1.045 -27.097 1.00 96.12 218 LEU A C 1
ATOM 1759 O O . LEU A 1 218 ? -9.183 0.067 -27.287 1.00 96.12 218 LEU A O 1
ATOM 1763 N N . PRO A 1 219 ? -9.416 -2.161 -27.284 1.00 93.69 219 PRO A N 1
ATOM 1764 C CA . PRO A 1 219 ? -10.770 -2.128 -27.849 1.00 93.69 219 PRO A CA 1
ATOM 1765 C C . PRO A 1 219 ? -11.739 -1.263 -27.032 1.00 93.69 219 PRO A C 1
ATOM 1767 O O . PRO A 1 219 ? -12.614 -0.617 -27.599 1.00 93.69 219 PRO A O 1
ATOM 1770 N N . GLY A 1 220 ? -11.565 -1.209 -25.707 1.00 91.00 220 GLY A N 1
ATOM 1771 C CA . GLY A 1 220 ? -12.461 -0.485 -24.805 1.00 91.00 220 GLY A CA 1
ATOM 1772 C C . GLY A 1 220 ? -12.379 1.039 -24.903 1.00 91.00 220 GLY A C 1
ATOM 1773 O O . GLY A 1 220 ? -13.289 1.705 -24.424 1.00 91.00 220 GLY A O 1
ATOM 1774 N N . ILE A 1 221 ? -11.312 1.586 -25.495 1.00 93.88 221 ILE A N 1
ATOM 1775 C CA . ILE A 1 221 ? -11.136 3.037 -25.679 1.00 93.88 221 ILE A CA 1
ATOM 1776 C C . ILE A 1 221 ? -10.841 3.426 -27.127 1.00 93.88 221 ILE A C 1
ATOM 1778 O O . ILE A 1 221 ? -10.720 4.609 -27.423 1.00 93.88 221 ILE A O 1
ATOM 1782 N N . ARG A 1 222 ? -10.740 2.455 -28.044 1.00 92.75 222 ARG A N 1
ATOM 1783 C CA . ARG A 1 222 ? -10.411 2.692 -29.454 1.00 92.75 222 ARG A CA 1
ATOM 1784 C C . ARG A 1 222 ? -11.299 3.766 -30.074 1.00 92.75 222 ARG A C 1
ATOM 1786 O O . ARG A 1 222 ? -10.774 4.688 -30.687 1.00 92.75 222 ARG A O 1
ATOM 1793 N N . GLY A 1 223 ? -12.613 3.680 -29.854 1.00 89.81 223 GLY A N 1
ATOM 1794 C CA . GLY A 1 223 ? -13.573 4.680 -30.327 1.00 89.81 223 GLY A CA 1
ATOM 1795 C C . GLY A 1 223 ? -13.246 6.089 -29.826 1.00 89.81 223 GLY A C 1
ATOM 1796 O O . GLY A 1 223 ? -13.198 7.018 -30.621 1.00 89.81 223 GLY A O 1
ATOM 1797 N N . ASP A 1 224 ? -12.924 6.249 -28.542 1.00 91.94 224 ASP A N 1
ATOM 1798 C CA . ASP A 1 224 ? -12.581 7.551 -27.953 1.00 91.94 224 ASP A CA 1
ATOM 1799 C C . ASP A 1 224 ? -11.280 8.143 -28.498 1.00 91.94 224 ASP A C 1
ATOM 1801 O O . ASP A 1 224 ? -11.122 9.367 -28.515 1.00 91.94 224 ASP A O 1
ATOM 1805 N N . LEU A 1 225 ? -10.338 7.278 -28.883 1.00 92.19 225 LEU A N 1
ATOM 1806 C CA . LEU A 1 225 ? -9.053 7.683 -29.437 1.00 92.19 225 LEU A CA 1
ATOM 1807 C C . LEU A 1 225 ? -9.222 8.209 -30.864 1.00 92.19 225 LEU A C 1
ATOM 1809 O O . LEU A 1 225 ? -8.748 9.301 -31.156 1.00 92.19 225 LEU A O 1
ATOM 1813 N N . VAL A 1 226 ? -9.909 7.458 -31.731 1.00 92.50 226 VAL A N 1
ATOM 1814 C CA . VAL A 1 226 ? -9.945 7.735 -33.181 1.00 92.50 226 VAL A CA 1
ATOM 1815 C C . VAL A 1 226 ? -11.107 8.622 -33.629 1.00 92.50 226 VAL A C 1
ATOM 1817 O O . VAL A 1 226 ? -11.106 9.106 -34.752 1.00 92.50 226 VAL A O 1
ATOM 1820 N N . ARG A 1 227 ? -12.105 8.876 -32.770 1.00 86.94 227 ARG A N 1
ATOM 1821 C CA . ARG A 1 227 ? -13.354 9.580 -33.138 1.00 86.94 227 ARG A CA 1
ATOM 1822 C C . ARG A 1 227 ? -13.157 10.918 -33.856 1.00 86.94 227 ARG A C 1
ATOM 1824 O O . ARG A 1 227 ? -14.030 11.321 -34.616 1.00 86.94 227 ARG A O 1
ATOM 1831 N N . THR A 1 228 ? -12.081 11.642 -33.563 1.00 84.25 228 THR A N 1
ATOM 1832 C CA . THR A 1 228 ? -11.833 12.987 -34.104 1.00 84.25 228 THR A CA 1
ATOM 1833 C C . THR A 1 228 ? -10.920 13.007 -35.325 1.00 84.25 228 THR A C 1
ATOM 1835 O O . THR A 1 228 ? -10.679 14.088 -35.852 1.00 84.25 228 THR A O 1
ATOM 1838 N N . ASP A 1 229 ? -10.400 11.858 -35.758 1.00 88.25 229 ASP A N 1
ATOM 1839 C CA . ASP A 1 229 ? -9.436 11.771 -36.852 1.00 88.25 229 ASP A CA 1
ATOM 1840 C C . ASP A 1 229 ? -9.887 10.710 -37.874 1.00 88.25 229 ASP A C 1
ATOM 1842 O O . ASP A 1 229 ? -9.840 9.516 -37.572 1.00 88.25 229 ASP A O 1
ATOM 1846 N N . PRO A 1 230 ? -10.356 11.112 -39.069 1.00 86.94 230 PRO A N 1
ATOM 1847 C CA . PRO A 1 230 ? -10.785 10.173 -40.103 1.00 86.94 230 PRO A CA 1
ATOM 1848 C C . PRO A 1 230 ? -9.625 9.364 -40.706 1.00 86.94 230 PRO A C 1
ATOM 1850 O O . PRO A 1 230 ? -9.869 8.280 -41.227 1.00 86.94 230 PRO A O 1
ATOM 1853 N N . ASP A 1 231 ? -8.378 9.831 -40.585 1.00 91.12 231 ASP A N 1
ATOM 1854 C CA . ASP A 1 231 ? -7.180 9.183 -41.135 1.00 91.12 231 ASP A CA 1
ATOM 1855 C C . ASP A 1 231 ? -6.461 8.295 -40.102 1.00 91.12 231 ASP A C 1
ATOM 1857 O O . ASP A 1 231 ? -5.274 7.977 -40.237 1.00 91.12 231 ASP A O 1
ATOM 1861 N N . TRP A 1 232 ? -7.179 7.850 -39.066 1.00 90.81 232 TRP A N 1
ATOM 1862 C CA . TRP A 1 232 ? -6.621 7.053 -37.971 1.00 90.81 232 TRP A CA 1
ATOM 1863 C C . TRP A 1 232 ? -5.946 5.747 -38.414 1.00 90.81 232 TRP A C 1
ATOM 1865 O O . TRP A 1 232 ? -5.028 5.263 -37.752 1.00 90.81 232 TRP A O 1
ATOM 1875 N N . GLU A 1 233 ? -6.349 5.187 -39.556 1.00 90.12 233 GLU A N 1
ATOM 1876 C CA . GLU A 1 233 ? -5.741 3.985 -40.141 1.00 90.12 233 GLU A CA 1
ATOM 1877 C C . GLU A 1 233 ? -4.293 4.207 -40.601 1.00 90.12 233 GLU A C 1
ATOM 1879 O O . GLU A 1 233 ? -3.521 3.256 -40.717 1.00 90.12 233 GLU A 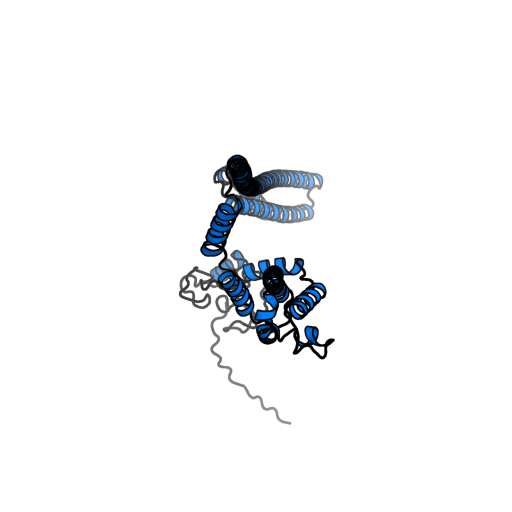O 1
ATOM 1884 N N . ARG A 1 234 ? -3.904 5.464 -40.841 1.00 90.06 234 ARG A N 1
ATOM 1885 C CA . ARG A 1 234 ? -2.554 5.859 -41.267 1.00 90.06 234 ARG A CA 1
ATOM 1886 C C . ARG A 1 234 ? -1.710 6.405 -40.123 1.00 90.06 234 ARG A C 1
ATOM 1888 O O . ARG A 1 234 ? -0.648 6.983 -40.365 1.00 90.06 234 ARG A O 1
ATOM 1895 N N . TRP A 1 235 ? -2.173 6.254 -38.884 1.00 94.06 235 TRP A N 1
ATOM 1896 C CA . TRP A 1 235 ? -1.460 6.771 -37.732 1.00 94.06 235 TRP A CA 1
ATOM 1897 C C . TRP A 1 235 ? -0.049 6.210 -37.607 1.00 94.06 235 TRP A C 1
ATOM 1899 O O . TRP A 1 235 ? 0.233 5.032 -37.818 1.00 94.06 235 TRP A O 1
ATOM 1909 N N . THR A 1 236 ? 0.840 7.094 -37.179 1.00 94.44 236 THR A N 1
ATOM 1910 C CA . THR A 1 236 ? 2.165 6.749 -36.680 1.00 94.44 236 THR A CA 1
ATOM 1911 C 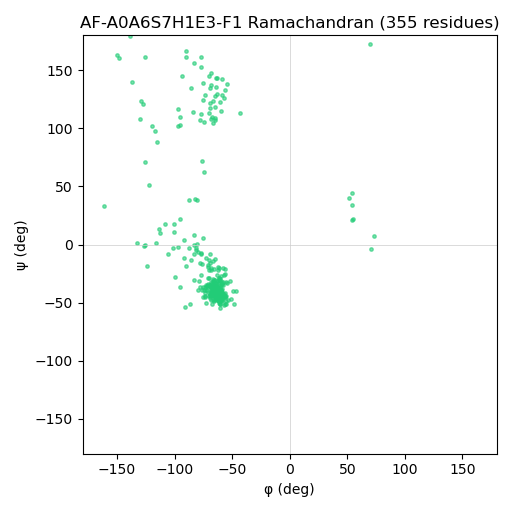C . THR A 1 236 ? 2.114 6.509 -35.178 1.00 94.44 236 THR A C 1
ATOM 1913 O O . THR A 1 236 ? 1.171 6.902 -34.483 1.00 94.44 236 THR A O 1
ATOM 1916 N N . PHE A 1 237 ? 3.182 5.928 -34.635 1.00 94.56 237 PHE A N 1
ATOM 1917 C CA . PHE A 1 237 ? 3.295 5.774 -33.190 1.00 94.56 237 PHE A CA 1
ATOM 1918 C C . PHE A 1 237 ? 3.264 7.096 -32.421 1.00 94.56 237 PHE A C 1
ATOM 1920 O O . PHE A 1 237 ? 2.803 7.090 -31.287 1.00 94.56 237 PHE A O 1
ATOM 1927 N N . VAL A 1 238 ? 3.677 8.213 -33.032 1.00 92.50 238 VAL A N 1
ATOM 1928 C CA . VAL A 1 238 ? 3.589 9.551 -32.420 1.00 92.50 238 VAL A CA 1
ATOM 1929 C C . VAL A 1 238 ? 2.130 9.944 -32.176 1.00 92.50 238 VAL A C 1
ATOM 1931 O O . VAL A 1 238 ? 1.785 10.429 -31.101 1.00 92.50 238 VAL A O 1
ATOM 1934 N N . GLN A 1 239 ? 1.257 9.701 -33.158 1.00 94.31 239 GLN A N 1
ATOM 1935 C CA . GLN A 1 239 ? -0.171 10.012 -33.051 1.00 94.31 239 GLN A CA 1
ATOM 1936 C C . GLN A 1 239 ? -0.858 9.088 -32.044 1.00 94.31 239 GLN A C 1
ATOM 1938 O O . GLN A 1 239 ? -1.571 9.563 -31.162 1.00 94.31 239 GLN A O 1
ATOM 1943 N N . LEU A 1 240 ? -0.585 7.780 -32.117 1.00 95.31 240 LEU A N 1
ATOM 1944 C CA . LEU A 1 240 ? -1.150 6.812 -31.178 1.00 95.31 240 LEU A CA 1
ATOM 1945 C C . LEU A 1 240 ? -0.719 7.102 -29.732 1.00 95.31 240 LEU A C 1
ATOM 1947 O O . LEU A 1 240 ? -1.559 7.130 -28.831 1.00 95.31 240 LEU A O 1
ATOM 1951 N N . SER A 1 241 ? 0.577 7.325 -29.493 1.00 95.50 241 SER A N 1
ATOM 1952 C CA . SER A 1 241 ? 1.104 7.547 -28.144 1.00 95.50 241 SER A CA 1
ATOM 1953 C C . SER A 1 241 ? 0.539 8.825 -27.522 1.00 95.50 241 SER A C 1
ATOM 1955 O O . SER A 1 241 ? 0.153 8.823 -26.350 1.00 95.50 241 SER A O 1
ATOM 1957 N N . GLU A 1 242 ? 0.403 9.890 -28.318 1.00 94.44 242 GLU A N 1
ATOM 1958 C CA . GLU A 1 242 ? -0.200 11.145 -27.876 1.00 94.44 242 GLU A CA 1
ATOM 1959 C C . GLU A 1 242 ? -1.703 11.001 -27.605 1.00 94.44 242 GLU A C 1
ATOM 1961 O O . GLU A 1 242 ? -2.181 11.452 -26.563 1.00 94.44 242 GLU A O 1
ATOM 1966 N N . ALA A 1 243 ? -2.450 10.309 -28.471 1.00 94.88 243 ALA A N 1
ATOM 1967 C CA . ALA A 1 243 ? -3.880 10.076 -28.273 1.00 94.88 243 ALA A CA 1
ATOM 1968 C C . ALA A 1 243 ? -4.159 9.322 -26.959 1.00 94.88 243 ALA A C 1
ATOM 1970 O O . ALA A 1 243 ? -5.020 9.730 -26.169 1.00 94.88 243 ALA A O 1
ATOM 1971 N N . VAL A 1 244 ? -3.389 8.262 -26.680 1.00 95.25 244 VAL A N 1
ATOM 1972 C CA . VAL A 1 244 ? -3.506 7.489 -25.432 1.00 95.25 244 VAL A CA 1
ATOM 1973 C C . VAL A 1 244 ? -3.103 8.344 -24.226 1.00 95.25 244 VAL A C 1
ATOM 1975 O O . VAL A 1 244 ? -3.813 8.351 -23.218 1.00 95.25 244 VAL A O 1
ATOM 1978 N N . ARG A 1 245 ? -2.025 9.136 -24.328 1.00 95.31 245 ARG A N 1
ATOM 1979 C CA . ARG A 1 245 ? -1.591 10.054 -23.259 1.00 95.31 245 ARG A CA 1
ATOM 1980 C C . ARG A 1 245 ? -2.675 11.080 -22.912 1.00 95.31 245 ARG A C 1
ATOM 1982 O O . ARG A 1 245 ? -2.953 11.320 -21.736 1.00 95.31 245 ARG A O 1
ATOM 1989 N N . GLN A 1 246 ? -3.330 11.654 -23.920 1.00 93.81 246 GLN A N 1
ATOM 1990 C CA . GLN A 1 246 ? -4.440 12.593 -23.731 1.00 93.81 246 GLN A CA 1
ATOM 1991 C C . GLN A 1 246 ? -5.686 11.911 -23.160 1.0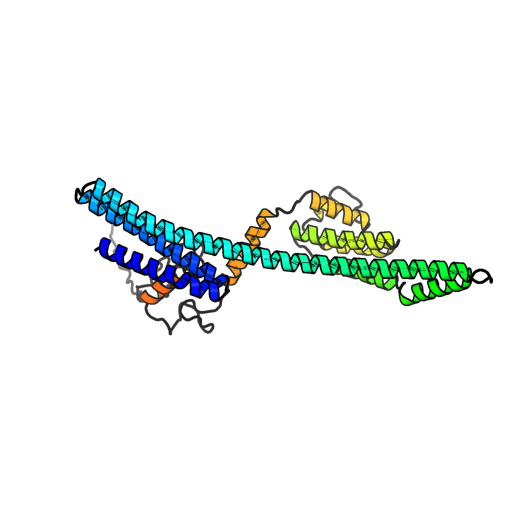0 93.81 246 GLN A C 1
ATOM 1993 O O . GLN A 1 246 ? -6.424 12.516 -22.382 1.00 93.81 246 GLN A O 1
ATOM 1998 N N . TRP A 1 247 ? -5.948 10.651 -23.513 1.00 94.88 247 TRP A N 1
ATOM 1999 C CA . TRP A 1 247 ? -7.009 9.873 -22.872 1.00 94.88 247 TRP A CA 1
ATOM 2000 C C . TRP A 1 247 ? -6.729 9.676 -21.375 1.00 94.88 247 TRP A C 1
ATOM 2002 O O . TRP A 1 247 ? -7.607 9.948 -20.560 1.00 94.88 247 TRP A O 1
ATOM 2012 N N . VAL A 1 248 ? -5.499 9.314 -20.992 1.00 94.50 248 VAL A N 1
ATOM 2013 C CA . VAL A 1 248 ? -5.096 9.163 -19.579 1.00 94.50 248 VAL A CA 1
ATOM 2014 C C . VAL A 1 248 ? -5.240 10.479 -18.814 1.00 94.50 248 VAL A C 1
ATOM 2016 O O . VAL A 1 248 ? -5.767 10.492 -17.705 1.00 94.50 248 VAL A O 1
ATOM 2019 N N . LYS A 1 249 ? -4.842 11.606 -19.418 1.00 92.56 249 LYS A N 1
ATOM 2020 C CA . LYS A 1 249 ? -4.991 12.937 -18.809 1.00 92.56 249 LYS A CA 1
ATOM 2021 C C . LYS A 1 249 ? -6.457 13.299 -18.533 1.00 92.56 249 LYS A C 1
ATOM 2023 O O . LYS A 1 249 ? -6.747 13.927 -17.520 1.00 92.56 249 LYS A O 1
ATOM 2028 N N . ARG A 1 250 ? -7.374 12.895 -19.417 1.00 91.38 250 ARG A N 1
ATOM 2029 C CA . ARG A 1 250 ? -8.828 13.095 -19.263 1.00 91.38 250 ARG A CA 1
ATOM 2030 C C . ARG A 1 250 ? -9.470 12.128 -18.261 1.00 91.38 250 ARG A C 1
ATOM 2032 O O . ARG A 1 250 ? -10.569 12.399 -17.793 1.00 91.38 250 ARG A O 1
ATOM 2039 N N . ASN A 1 251 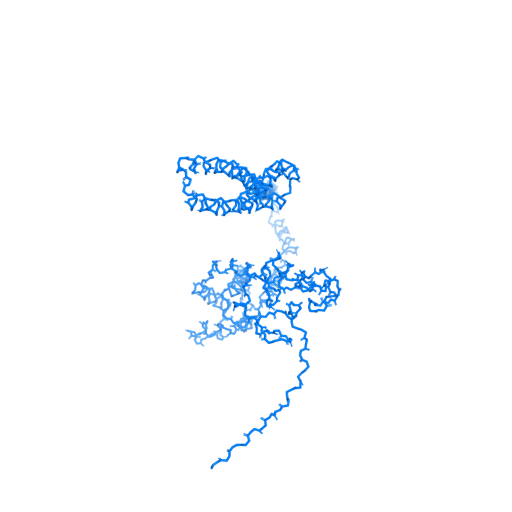? -8.785 11.036 -17.915 1.00 91.31 251 ASN A N 1
ATOM 2040 C CA . ASN A 1 251 ? -9.280 9.968 -17.045 1.00 91.31 251 ASN A CA 1
ATOM 2041 C C . ASN A 1 251 ? -8.309 9.723 -15.871 1.00 91.31 251 ASN A C 1
ATOM 2043 O O . ASN A 1 251 ? -7.619 8.699 -15.839 1.00 91.31 251 ASN A O 1
ATOM 2047 N N . PRO A 1 252 ? -8.218 10.651 -14.900 1.00 87.12 252 PRO A N 1
ATOM 2048 C CA . PRO A 1 252 ? -7.292 10.520 -13.782 1.00 87.12 252 PRO A CA 1
ATOM 2049 C C . PRO A 1 252 ? -7.630 9.315 -12.892 1.00 87.12 252 PRO A C 1
ATOM 2051 O O . PRO A 1 252 ? -8.791 8.996 -12.633 1.00 87.12 252 PRO A O 1
ATOM 2054 N N . VAL A 1 253 ? -6.591 8.646 -12.387 1.00 82.00 253 VAL A N 1
ATOM 2055 C CA . VAL A 1 253 ? -6.733 7.537 -11.434 1.00 82.00 253 VAL A CA 1
ATOM 2056 C C . VAL A 1 253 ? -6.857 8.110 -10.024 1.00 82.00 253 VAL A C 1
ATOM 2058 O O . VAL A 1 253 ? -5.897 8.669 -9.499 1.00 82.00 253 VAL A O 1
ATOM 2061 N N . ASP A 1 254 ? -8.020 7.937 -9.401 1.00 72.69 254 ASP A N 1
ATOM 2062 C CA . ASP A 1 254 ? -8.252 8.306 -8.002 1.00 72.69 254 ASP A CA 1
ATOM 2063 C C . ASP A 1 254 ? -7.455 7.385 -7.056 1.00 72.69 254 ASP A C 1
ATOM 2065 O O . ASP A 1 254 ? -7.779 6.205 -6.880 1.00 72.69 254 ASP A O 1
ATOM 2069 N N . GLN A 1 255 ? -6.396 7.929 -6.449 1.00 59.84 255 GLN A N 1
ATOM 2070 C CA . GLN A 1 255 ? -5.519 7.213 -5.515 1.00 59.84 255 GLN A CA 1
ATOM 2071 C C . GLN A 1 255 ? -6.265 6.763 -4.241 1.00 59.84 255 GLN A C 1
ATOM 2073 O O . GLN A 1 255 ? -5.941 5.713 -3.683 1.00 59.84 255 GLN A O 1
ATOM 2078 N N . SER A 1 256 ? -7.342 7.456 -3.842 1.00 57.41 256 SER A N 1
ATOM 2079 C CA . SER A 1 256 ? -8.124 7.129 -2.636 1.00 57.41 256 SER A CA 1
ATOM 2080 C C . SER A 1 256 ? -8.901 5.807 -2.746 1.00 57.41 256 SER A C 1
ATOM 2082 O O . SER A 1 256 ? -9.246 5.178 -1.740 1.00 57.41 256 SER A O 1
ATOM 2084 N N . ARG A 1 257 ? -9.165 5.348 -3.978 1.00 52.50 257 ARG A N 1
ATOM 2085 C CA . ARG A 1 257 ? -9.818 4.061 -4.262 1.00 52.50 257 ARG A CA 1
ATOM 2086 C C . ARG A 1 257 ? -8.838 2.891 -4.240 1.00 52.50 257 ARG A C 1
ATOM 2088 O O . ARG A 1 257 ? -9.233 1.792 -3.855 1.00 52.50 257 ARG A O 1
ATOM 2095 N N . THR A 1 258 ? -7.569 3.111 -4.590 1.00 54.97 258 THR A N 1
ATOM 2096 C CA . THR A 1 258 ? -6.562 2.036 -4.615 1.00 54.97 258 THR A CA 1
ATOM 2097 C C . THR A 1 258 ? -6.166 1.540 -3.225 1.00 54.97 258 THR A C 1
ATOM 2099 O O . THR A 1 258 ? -5.880 0.351 -3.081 1.00 54.97 258 THR A O 1
ATOM 2102 N N . ASP A 1 259 ? -6.240 2.392 -2.199 1.00 51.34 259 ASP A N 1
ATOM 2103 C CA . ASP A 1 259 ? -6.015 1.978 -0.807 1.00 51.34 259 ASP A CA 1
ATOM 2104 C C . ASP A 1 259 ? -7.191 1.166 -0.250 1.00 51.34 259 ASP A C 1
ATOM 2106 O O . ASP A 1 259 ? -6.985 0.157 0.425 1.00 51.34 259 ASP A O 1
ATOM 2110 N N . ARG A 1 260 ? -8.432 1.511 -0.625 1.00 50.38 260 ARG A N 1
ATOM 2111 C CA . ARG A 1 260 ? -9.614 0.703 -0.272 1.00 50.38 260 ARG A CA 1
ATOM 2112 C C . ARG A 1 260 ? -9.636 -0.648 -0.984 1.00 50.38 260 ARG A C 1
ATOM 2114 O O . ARG A 1 260 ? -10.064 -1.627 -0.379 1.00 50.38 260 ARG A O 1
ATOM 2121 N N . ASP A 1 261 ? -9.187 -0.727 -2.238 1.00 48.84 261 ASP A N 1
ATOM 2122 C CA . ASP A 1 261 ? -9.118 -1.997 -2.977 1.00 48.84 261 ASP A CA 1
ATOM 2123 C C . ASP A 1 261 ? -7.995 -2.911 -2.469 1.00 48.84 261 ASP A C 1
ATOM 2125 O O . ASP A 1 261 ? -8.198 -4.122 -2.388 1.00 48.84 261 ASP A O 1
ATOM 2129 N N . LYS A 1 262 ? -6.850 -2.359 -2.037 1.00 50.31 262 LYS A N 1
ATOM 2130 C CA . LYS A 1 262 ? -5.820 -3.132 -1.320 1.00 50.31 262 LYS A CA 1
ATOM 2131 C C . LYS A 1 262 ? -6.357 -3.679 0.005 1.00 50.31 262 LYS A C 1
ATOM 2133 O O . LYS A 1 262 ? -6.201 -4.868 0.272 1.00 50.31 262 LYS A O 1
ATOM 2138 N N . ASP A 1 263 ? -7.069 -2.862 0.781 1.00 48.53 263 ASP A N 1
ATOM 2139 C CA . ASP A 1 263 ? -7.710 -3.287 2.032 1.00 48.53 263 ASP A CA 1
ATOM 2140 C C . ASP A 1 263 ? -8.811 -4.348 1.788 1.00 48.53 263 ASP A C 1
ATOM 2142 O O . ASP A 1 263 ? -8.951 -5.327 2.524 1.00 48.53 263 ASP A O 1
ATOM 2146 N N . ARG A 1 264 ? -9.546 -4.242 0.672 1.00 47.56 264 ARG A N 1
ATOM 2147 C CA . ARG A 1 264 ? -10.541 -5.240 0.245 1.00 47.56 264 ARG A CA 1
ATOM 2148 C C . ARG A 1 264 ? -9.904 -6.543 -0.246 1.00 47.56 264 ARG A C 1
ATOM 2150 O O . ARG A 1 264 ? -10.457 -7.615 0.001 1.00 47.56 264 ARG A O 1
ATOM 2157 N N . GLN A 1 265 ? -8.744 -6.480 -0.898 1.00 48.41 265 GLN A N 1
ATOM 2158 C CA . GLN A 1 265 ? -8.003 -7.657 -1.350 1.00 48.41 265 GLN A CA 1
ATOM 2159 C C . GLN A 1 265 ? -7.366 -8.399 -0.163 1.00 48.41 265 GLN A C 1
ATOM 2161 O O . GLN A 1 265 ? -7.486 -9.621 -0.095 1.00 48.41 265 GLN A O 1
ATOM 2166 N N . ILE A 1 266 ? -6.833 -7.687 0.839 1.00 50.22 266 ILE A N 1
ATOM 2167 C CA . ILE A 1 266 ? -6.364 -8.260 2.119 1.00 50.22 266 ILE A CA 1
ATOM 2168 C C . ILE A 1 266 ? -7.518 -8.949 2.874 1.00 50.22 266 ILE A C 1
ATOM 2170 O O . ILE A 1 266 ? -7.369 -10.071 3.372 1.00 50.22 266 ILE A O 1
ATOM 2174 N N . LYS A 1 267 ? -8.714 -8.342 2.877 1.00 49.47 267 LYS A N 1
ATOM 2175 C CA . LYS A 1 267 ? -9.944 -8.956 3.418 1.00 49.47 267 LYS A CA 1
ATOM 2176 C C . LYS A 1 267 ? -10.411 -10.177 2.605 1.00 49.47 267 LYS A C 1
ATOM 2178 O O . LYS A 1 267 ? -10.977 -11.108 3.175 1.00 49.47 267 LYS A O 1
ATOM 2183 N N . SER A 1 268 ? -10.138 -10.221 1.298 1.00 42.44 268 SER A N 1
ATOM 2184 C CA . SER A 1 268 ? -10.448 -11.362 0.421 1.00 42.44 268 SER A CA 1
ATOM 2185 C C . SER A 1 268 ? -9.477 -12.540 0.567 1.00 42.44 268 SER A C 1
ATOM 2187 O O . SER A 1 268 ? -9.884 -13.669 0.285 1.00 42.44 268 SER A O 1
ATOM 2189 N N . PHE A 1 269 ? -8.228 -12.323 0.991 1.00 38.44 269 PHE A N 1
ATOM 2190 C CA . PHE A 1 269 ? -7.282 -13.416 1.260 1.00 38.44 269 PHE A CA 1
ATOM 2191 C C . PHE A 1 269 ? -7.697 -14.234 2.494 1.00 38.44 269 PHE A C 1
ATOM 2193 O O . PHE A 1 269 ? -7.652 -15.462 2.453 1.00 38.44 269 PHE A O 1
ATOM 2200 N N . HIS A 1 270 ? -8.247 -13.589 3.528 1.00 44.81 270 HIS A N 1
ATOM 2201 C CA . HIS A 1 270 ? -8.809 -14.285 4.695 1.00 44.81 270 HIS A CA 1
ATOM 2202 C C . HIS A 1 270 ? -10.108 -15.058 4.395 1.00 44.81 270 HIS A C 1
ATOM 2204 O O . HIS A 1 270 ? -10.437 -16.005 5.103 1.00 44.81 270 HIS A O 1
ATOM 2210 N N . ALA A 1 271 ? -10.837 -14.713 3.326 1.00 47.41 271 ALA A N 1
ATOM 2211 C CA . ALA A 1 271 ? -12.052 -15.426 2.915 1.00 47.41 271 ALA A CA 1
ATOM 2212 C C . ALA A 1 271 ? -11.780 -16.734 2.135 1.00 47.41 271 ALA A C 1
ATOM 2214 O O . ALA A 1 271 ? -12.722 -17.467 1.837 1.00 47.41 271 ALA A O 1
ATOM 2215 N N . LYS A 1 272 ? -10.516 -17.030 1.787 1.00 46.88 272 LYS A N 1
ATOM 2216 C CA . LYS A 1 272 ? -10.109 -18.222 1.013 1.00 46.88 272 LYS A CA 1
ATOM 2217 C C . LYS A 1 272 ? -9.280 -19.241 1.798 1.00 46.88 272 LYS A C 1
ATOM 2219 O O . LYS A 1 272 ? -8.775 -20.189 1.196 1.00 46.88 272 LYS A O 1
ATOM 2224 N N . SER A 1 273 ? -9.165 -19.092 3.114 1.00 52.47 273 SER A N 1
ATOM 2225 C CA . SER A 1 273 ? -8.662 -20.179 3.948 1.00 52.47 273 SER A CA 1
ATOM 2226 C C . SER A 1 273 ? -9.588 -21.398 3.781 1.00 52.47 273 SER A C 1
ATOM 2228 O O . SER A 1 273 ? -10.775 -21.342 4.100 1.00 52.47 273 SER A O 1
ATOM 2230 N N . ARG A 1 274 ? -9.065 -22.493 3.204 1.00 64.44 274 ARG A N 1
ATOM 2231 C CA . ARG A 1 274 ? -9.754 -23.800 3.116 1.00 64.44 274 ARG A CA 1
ATOM 2232 C C . ARG A 1 274 ? -9.747 -24.543 4.459 1.00 64.44 274 ARG A C 1
ATOM 2234 O O . ARG A 1 274 ? -10.162 -25.695 4.519 1.00 64.44 274 ARG A O 1
ATOM 2241 N N . GLU A 1 275 ? -9.255 -23.902 5.511 1.00 82.69 275 GLU A N 1
ATOM 2242 C CA . GLU A 1 275 ? -9.164 -24.455 6.851 1.00 82.69 275 GLU A CA 1
ATOM 2243 C C . GLU A 1 275 ? -10.552 -24.470 7.498 1.00 82.69 275 GLU A C 1
ATOM 2245 O O . GLU A 1 275 ? -11.333 -23.517 7.413 1.00 82.69 275 GLU A O 1
ATOM 2250 N N . CYS A 1 276 ? -10.871 -25.549 8.197 1.00 87.19 276 CYS A N 1
ATOM 2251 C CA . CYS A 1 276 ? -12.066 -25.627 9.007 1.00 87.19 276 CYS A CA 1
ATOM 2252 C C . CYS A 1 276 ? -12.026 -24.546 10.093 1.00 87.19 276 CYS A C 1
ATOM 2254 O O . CYS A 1 276 ? -11.143 -24.531 10.949 1.00 87.19 276 CYS A O 1
ATOM 2256 N N . VAL A 1 277 ? -13.039 -23.678 10.122 1.00 87.56 277 VAL A N 1
ATOM 2257 C CA . VAL A 1 277 ? -13.136 -22.568 11.085 1.00 87.56 277 VAL A CA 1
ATOM 2258 C C . VAL A 1 277 ? -13.066 -23.013 12.552 1.00 87.56 277 VAL A C 1
ATOM 2260 O O . VAL A 1 277 ? -12.661 -22.228 13.413 1.00 87.56 277 VAL A O 1
ATOM 2263 N N . TYR A 1 278 ? -13.439 -24.260 12.844 1.00 89.12 278 TYR A N 1
ATOM 2264 C CA . TYR A 1 278 ? -13.465 -24.801 14.198 1.00 89.12 278 TYR A CA 1
ATOM 2265 C C . TYR A 1 278 ? -12.120 -25.383 14.626 1.00 89.12 278 TYR A C 1
ATOM 2267 O O . TYR A 1 278 ? -11.609 -24.999 15.671 1.00 89.12 278 TYR A O 1
ATOM 2275 N N . CYS A 1 279 ? -11.531 -26.263 13.815 1.00 88.12 279 CYS A N 1
ATOM 2276 C CA . CYS A 1 279 ? -10.345 -27.031 14.200 1.00 88.12 279 CYS A CA 1
ATOM 2277 C C . CYS A 1 279 ? -9.086 -26.741 13.366 1.00 88.12 279 CYS A C 1
ATOM 2279 O O . CYS A 1 279 ? -8.074 -27.400 13.578 1.00 88.12 279 CYS A O 1
ATOM 2281 N N . GLY A 1 280 ? -9.148 -25.820 12.400 1.00 84.50 280 GLY A N 1
ATOM 2282 C CA . GLY A 1 280 ? -8.017 -25.422 11.548 1.00 84.50 280 GLY A CA 1
ATOM 2283 C C . GLY A 1 280 ? -7.600 -26.449 10.489 1.00 84.50 280 GLY A C 1
ATOM 2284 O O . GLY A 1 280 ? -6.589 -26.278 9.824 1.00 84.50 280 GLY A O 1
ATOM 2285 N N . ASP A 1 281 ? -8.358 -27.532 10.324 1.00 82.38 281 ASP A N 1
ATOM 2286 C CA . ASP A 1 281 ? -7.997 -28.634 9.428 1.00 82.38 281 ASP A CA 1
ATOM 2287 C C . ASP A 1 281 ? -8.463 -28.358 7.992 1.00 82.38 281 ASP A C 1
ATOM 2289 O O . ASP A 1 281 ? -9.603 -27.954 7.782 1.00 82.38 281 ASP A O 1
ATOM 2293 N N . VAL A 1 282 ? -7.613 -28.595 6.997 1.00 86.06 282 VAL A N 1
ATOM 2294 C CA . VAL A 1 282 ? -7.906 -28.317 5.579 1.00 86.06 282 VAL A CA 1
ATOM 2295 C C . VAL A 1 282 ? -8.704 -29.424 4.880 1.00 86.06 282 VAL A C 1
ATOM 2297 O O . VAL A 1 282 ? -9.133 -29.255 3.739 1.00 86.06 282 VAL A O 1
ATOM 2300 N N . THR A 1 283 ? -8.901 -30.568 5.540 1.00 82.25 283 THR A N 1
ATOM 2301 C CA . THR A 1 283 ? -9.531 -31.764 4.949 1.00 82.25 283 THR A CA 1
ATOM 2302 C C . THR A 1 283 ? -11.057 -31.692 4.857 1.00 82.25 283 THR A C 1
ATOM 2304 O O . THR A 1 283 ? -11.665 -32.471 4.124 1.00 82.25 283 THR A O 1
ATOM 2307 N N . HIS A 1 284 ? -11.706 -30.771 5.576 1.00 83.62 284 HIS A N 1
ATOM 2308 C CA . HIS A 1 284 ? -13.166 -30.684 5.630 1.00 83.62 284 HIS A CA 1
ATOM 2309 C C . HIS A 1 284 ? -13.677 -29.251 5.815 1.00 83.62 284 HIS A C 1
ATOM 2311 O O . HIS A 1 284 ? -12.984 -28.357 6.290 1.00 83.62 284 HIS A O 1
ATOM 2317 N N . LYS A 1 285 ? -14.952 -29.039 5.471 1.00 82.12 285 LYS A N 1
ATOM 2318 C CA . LYS A 1 285 ? -15.660 -27.771 5.701 1.00 82.12 285 LYS A CA 1
ATOM 2319 C C . LYS A 1 285 ? -16.211 -27.702 7.124 1.00 82.12 285 LYS A C 1
ATOM 2321 O O . LYS A 1 285 ? -16.551 -28.730 7.701 1.00 82.12 285 LYS A O 1
ATOM 2326 N N . ALA A 1 286 ? -16.431 -26.487 7.631 1.00 83.06 286 ALA A N 1
ATOM 2327 C CA . ALA A 1 286 ? -16.994 -26.223 8.962 1.00 83.06 286 ALA A CA 1
ATOM 2328 C C . ALA A 1 286 ? -18.247 -27.062 9.295 1.00 83.06 286 ALA A C 1
ATOM 2330 O O . ALA A 1 286 ? -18.369 -27.579 10.402 1.00 83.06 286 ALA A O 1
ATOM 2331 N N . GLY A 1 287 ? -19.150 -27.251 8.323 1.00 80.50 287 GLY A N 1
ATOM 2332 C CA . GLY A 1 287 ? -20.353 -28.086 8.467 1.00 80.50 287 GLY A CA 1
ATOM 2333 C C . GLY A 1 287 ? -20.086 -29.530 8.903 1.00 80.50 287 GLY A C 1
ATOM 2334 O O . GLY A 1 287 ? -20.878 -30.094 9.650 1.00 80.50 287 GLY A O 1
ATOM 2335 N N . ASN A 1 288 ? -18.942 -30.082 8.498 1.00 82.81 288 ASN A N 1
ATOM 2336 C CA . ASN A 1 288 ? -18.589 -31.493 8.651 1.00 82.81 288 ASN A CA 1
ATOM 2337 C C . ASN A 1 288 ? -17.497 -31.709 9.710 1.00 82.81 288 ASN A C 1
ATOM 2339 O O . ASN A 1 288 ? -16.829 -32.739 9.706 1.00 82.81 288 ASN A O 1
ATOM 2343 N N . CYS A 1 289 ? -17.261 -30.732 10.591 1.00 87.50 289 CYS A N 1
ATOM 2344 C CA . CYS A 1 289 ? -16.215 -30.851 11.601 1.00 87.50 289 CYS A CA 1
ATOM 2345 C C . CYS A 1 289 ? -16.565 -31.903 12.656 1.00 87.50 289 CYS A C 1
ATOM 2347 O O . CYS A 1 289 ? -17.523 -31.738 13.409 1.00 87.50 289 CYS A O 1
ATOM 2349 N N . THR A 1 290 ? -15.752 -32.956 12.735 1.00 87.31 290 THR A N 1
ATOM 2350 C CA . THR A 1 290 ? -15.881 -34.033 13.728 1.00 87.31 290 THR A CA 1
ATOM 2351 C C . THR A 1 290 ? -15.093 -33.764 15.009 1.00 87.31 290 THR A C 1
ATOM 2353 O O . THR A 1 290 ? -15.395 -34.357 16.036 1.00 87.31 290 THR A O 1
ATOM 2356 N N . LYS A 1 291 ? -14.112 -32.848 14.972 1.00 88.12 291 LYS A N 1
ATOM 2357 C CA . LYS A 1 291 ? -13.290 -32.475 16.138 1.00 88.12 291 LYS A CA 1
ATOM 2358 C C . LYS A 1 291 ? -14.057 -31.606 17.137 1.00 88.12 291 LYS A C 1
ATOM 2360 O O . LYS A 1 291 ? -13.912 -31.790 18.334 1.00 88.12 291 LYS A O 1
ATOM 2365 N N . ILE A 1 292 ? -14.885 -30.684 16.640 1.00 88.44 292 ILE A N 1
ATOM 2366 C CA . ILE A 1 292 ? -15.741 -29.820 17.460 1.00 88.44 292 ILE A CA 1
ATOM 2367 C C . ILE A 1 292 ? -17.192 -30.092 17.075 1.00 88.44 292 ILE A C 1
ATOM 2369 O O . ILE A 1 292 ? -17.664 -29.628 16.032 1.00 88.44 292 ILE A O 1
ATOM 2373 N N . THR A 1 293 ? -17.897 -30.867 17.893 1.00 86.31 293 THR A N 1
ATOM 2374 C CA . THR A 1 293 ? -19.271 -31.326 17.624 1.00 86.31 293 THR A CA 1
ATOM 2375 C C . THR A 1 293 ? -20.330 -30.500 18.352 1.00 86.31 293 THR A C 1
ATOM 2377 O O . THR A 1 293 ? -21.437 -30.350 17.840 1.00 86.31 293 THR A O 1
ATOM 2380 N N . SER A 1 294 ? -19.989 -29.908 19.501 1.00 90.50 294 SER A N 1
ATOM 2381 C CA . SER A 1 294 ? -20.916 -29.120 20.317 1.00 90.50 294 SER A CA 1
ATOM 2382 C C . SER A 1 294 ? -21.349 -27.831 19.615 1.00 90.50 294 SER A C 1
ATOM 2384 O O . SER A 1 294 ? -20.524 -26.982 19.267 1.00 90.50 294 SER A O 1
ATOM 2386 N N . VAL A 1 295 ? -22.662 -27.642 19.446 1.00 91.50 295 VAL A N 1
ATOM 2387 C CA . VAL A 1 295 ? -23.241 -26.415 18.869 1.00 91.50 295 VAL A CA 1
ATOM 2388 C C . VAL A 1 295 ? -22.871 -25.185 19.702 1.00 91.50 295 VAL A C 1
ATOM 2390 O O . VAL A 1 295 ? -22.515 -24.144 19.145 1.00 91.50 295 VAL A O 1
ATOM 2393 N N . THR A 1 296 ? -22.886 -25.310 21.029 1.00 91.50 296 THR A N 1
ATOM 2394 C CA . THR A 1 296 ? -22.507 -24.234 21.955 1.00 91.50 296 THR A CA 1
ATOM 2395 C C . THR A 1 296 ? -21.049 -23.824 21.761 1.00 91.50 296 THR A C 1
ATOM 2397 O O . THR A 1 296 ? -20.751 -22.636 21.647 1.00 91.50 296 THR A O 1
ATOM 2400 N N . GLU A 1 297 ? -20.144 -24.795 21.639 1.00 90.94 297 GLU A N 1
ATOM 2401 C CA . GLU A 1 297 ? -18.721 -24.540 21.400 1.00 90.94 297 GLU A CA 1
ATOM 2402 C C . GLU A 1 297 ? -18.484 -23.917 20.017 1.00 90.94 297 GLU A C 1
ATOM 2404 O O . GLU A 1 297 ? -17.759 -22.931 19.883 1.00 90.94 297 GLU A O 1
ATOM 2409 N N . ARG A 1 298 ? -19.182 -24.400 18.983 1.00 93.69 298 ARG A N 1
ATOM 2410 C CA . ARG A 1 298 ? -19.138 -23.806 17.638 1.00 93.69 298 ARG A CA 1
ATOM 2411 C C . ARG A 1 298 ? -19.602 -22.349 17.638 1.00 93.69 298 ARG A C 1
ATOM 2413 O O . ARG A 1 298 ? -18.952 -21.512 17.010 1.00 93.69 298 ARG A O 1
ATOM 2420 N N . LYS A 1 299 ? -20.688 -22.021 18.351 1.00 92.88 299 LYS A N 1
ATOM 2421 C CA . LYS A 1 299 ? -21.169 -20.636 18.526 1.00 92.88 299 LYS A CA 1
ATOM 2422 C C . LYS A 1 299 ? -20.117 -19.773 19.227 1.00 92.88 299 LYS A C 1
ATOM 2424 O O . LYS A 1 299 ? -19.840 -18.668 18.765 1.00 92.88 299 LYS A O 1
ATOM 2429 N N . GLN A 1 300 ? -19.485 -20.286 20.284 1.00 92.75 300 GLN A N 1
ATOM 2430 C CA . GLN A 1 300 ? -18.412 -19.581 20.989 1.00 92.75 300 GLN A CA 1
ATOM 2431 C C . GLN A 1 300 ? -17.197 -19.328 20.091 1.00 92.75 300 GLN A C 1
ATOM 2433 O O . GLN A 1 300 ? -16.664 -18.222 20.104 1.00 92.75 300 GLN A O 1
ATOM 2438 N N . ILE A 1 301 ? -16.780 -20.300 19.273 1.00 90.94 301 ILE A N 1
ATOM 2439 C CA . ILE A 1 301 ? -15.658 -20.130 18.339 1.00 90.94 301 ILE A CA 1
ATOM 2440 C C . ILE A 1 301 ? -15.960 -19.028 17.318 1.00 90.94 301 ILE A C 1
ATOM 2442 O O . ILE A 1 301 ? -15.117 -18.156 17.104 1.00 90.94 301 ILE A O 1
ATOM 2446 N N . LEU A 1 302 ? -17.157 -19.025 16.721 1.00 90.75 302 LEU A N 1
ATOM 2447 C CA . LEU A 1 302 ? -17.552 -17.975 15.775 1.00 90.75 302 LEU A CA 1
ATOM 2448 C C . LEU A 1 302 ? -17.603 -16.599 16.451 1.00 90.75 302 LEU A C 1
ATOM 2450 O O . LEU A 1 302 ? -17.060 -15.642 15.904 1.00 90.75 302 LEU A O 1
ATOM 2454 N N . ALA A 1 303 ? -18.160 -16.508 17.663 1.00 90.00 303 ALA A N 1
ATOM 2455 C CA . ALA A 1 303 ? -18.190 -15.267 18.438 1.00 90.00 303 ALA A CA 1
ATOM 2456 C C . ALA A 1 303 ? -16.775 -14.748 18.744 1.00 90.00 303 ALA A C 1
ATOM 2458 O O . ALA A 1 303 ? -16.469 -13.578 18.513 1.00 90.00 303 ALA A O 1
ATOM 2459 N N . ARG A 1 304 ? -15.885 -15.635 19.209 1.00 90.25 304 ARG A N 1
ATOM 2460 C CA . ARG A 1 304 ? -14.503 -15.309 19.590 1.00 90.25 304 ARG A CA 1
ATOM 2461 C C . ARG A 1 304 ? -13.673 -14.859 18.389 1.00 90.25 304 ARG A C 1
ATOM 2463 O O . ARG A 1 304 ? -12.906 -13.910 18.505 1.00 90.25 304 ARG A O 1
ATOM 2470 N N . LYS A 1 305 ? -13.868 -15.497 17.229 1.00 87.19 305 LYS A N 1
ATOM 2471 C CA . LYS A 1 305 ? -13.240 -15.115 15.952 1.00 87.19 305 LYS A CA 1
ATOM 2472 C C . LYS A 1 305 ? -13.946 -13.942 15.255 1.00 87.19 305 LYS A C 1
ATOM 2474 O O . LYS A 1 305 ? -13.508 -13.536 14.183 1.00 87.19 305 LYS A O 1
ATOM 2479 N N . ARG A 1 306 ? -15.019 -13.394 15.847 1.00 87.62 306 ARG A N 1
ATOM 2480 C CA . ARG A 1 306 ? -15.877 -12.340 15.274 1.00 87.62 306 ARG A CA 1
ATOM 2481 C C . ARG A 1 306 ? -16.373 -12.685 13.870 1.00 87.62 306 ARG A C 1
ATOM 2483 O O . ARG A 1 306 ? -16.408 -11.824 13.001 1.00 87.62 306 ARG A O 1
ATOM 2490 N N . LEU A 1 307 ? -16.728 -13.943 13.640 1.00 89.81 307 LEU A N 1
ATOM 2491 C CA . LEU A 1 307 ? -17.205 -14.417 12.349 1.00 89.81 307 LEU A CA 1
ATOM 2492 C C . LEU A 1 307 ? -18.728 -14.380 12.280 1.00 89.81 307 LEU A C 1
ATOM 2494 O O . LEU A 1 307 ? -19.421 -14.661 13.259 1.00 89.81 307 LEU A O 1
ATOM 2498 N N . CYS A 1 308 ? -19.254 -14.071 11.099 1.00 91.38 308 CYS A N 1
ATOM 2499 C CA . CYS A 1 308 ? -20.688 -14.067 10.852 1.00 91.38 308 CYS A CA 1
ATOM 2500 C C . CYS A 1 308 ? -21.309 -15.436 11.166 1.00 91.38 308 CYS A C 1
ATOM 2502 O O . CYS A 1 308 ? -20.924 -16.452 10.591 1.00 91.38 308 CYS A O 1
ATOM 2504 N N . PHE A 1 309 ? -22.343 -15.464 12.009 1.00 92.38 309 PHE A N 1
ATOM 2505 C CA . PHE A 1 309 ? -23.052 -16.698 12.363 1.00 92.38 309 PHE A CA 1
ATOM 2506 C C . PHE A 1 309 ? -23.795 -17.355 11.192 1.00 92.38 309 PHE A C 1
ATOM 2508 O O . PHE A 1 309 ? -24.217 -18.496 11.331 1.00 92.38 309 PHE A O 1
ATOM 2515 N N . ASN A 1 310 ? -23.963 -16.673 10.052 1.00 91.38 310 ASN A N 1
ATOM 2516 C CA . ASN A 1 310 ? -24.615 -17.239 8.868 1.00 91.38 310 ASN A CA 1
ATOM 2517 C C . ASN A 1 310 ? -23.637 -17.924 7.908 1.00 91.38 310 ASN A C 1
ATOM 2519 O O . ASN A 1 310 ? -23.820 -19.081 7.548 1.00 91.38 310 ASN A O 1
ATOM 2523 N N . CYS A 1 311 ? -22.585 -17.223 7.488 1.00 88.88 311 CYS A N 1
ATOM 2524 C CA . CYS A 1 311 ? -21.629 -17.758 6.516 1.00 88.88 311 CYS A CA 1
ATOM 2525 C C . CYS A 1 311 ? -20.322 -18.256 7.143 1.00 88.88 311 CYS A C 1
ATOM 2527 O O . CYS A 1 311 ? -19.482 -18.770 6.414 1.00 88.88 311 CYS A O 1
ATOM 2529 N N . ALA A 1 312 ? -20.144 -18.101 8.460 1.00 86.88 312 ALA A N 1
ATOM 2530 C CA . ALA A 1 312 ? -18.908 -18.393 9.189 1.00 86.88 312 ALA A CA 1
ATOM 2531 C C . ALA A 1 312 ? -17.665 -17.664 8.629 1.00 86.88 312 ALA A C 1
ATOM 2533 O O . ALA A 1 312 ? -16.540 -18.097 8.860 1.00 86.88 312 ALA A O 1
ATOM 2534 N N . ILE A 1 313 ? -17.864 -16.558 7.896 1.00 81.88 313 ILE A N 1
ATOM 2535 C CA . ILE A 1 313 ? -16.820 -15.783 7.210 1.00 81.88 313 ILE A CA 1
ATOM 2536 C C . ILE A 1 313 ? -17.061 -14.282 7.423 1.00 81.88 313 ILE A C 1
ATOM 2538 O O . ILE A 1 313 ? -18.189 -13.800 7.319 1.00 81.88 313 ILE A O 1
ATOM 2542 N N . GLY A 1 314 ? -15.984 -13.525 7.652 1.00 82.62 314 GLY A N 1
ATOM 2543 C CA . GLY A 1 314 ? -16.022 -12.065 7.783 1.00 82.62 314 GLY A CA 1
ATOM 2544 C C . GLY A 1 314 ? -16.715 -11.571 9.058 1.00 82.62 314 GLY A C 1
ATOM 2545 O O . GLY A 1 314 ? -17.314 -12.345 9.794 1.00 82.62 314 GLY A O 1
ATOM 2546 N N . THR A 1 315 ? -16.643 -10.263 9.310 1.00 84.81 315 THR A N 1
ATOM 2547 C CA . THR A 1 315 ? -17.001 -9.649 10.605 1.00 84.81 315 THR A CA 1
ATOM 2548 C C . THR A 1 315 ? -18.386 -9.004 10.666 1.00 84.81 315 THR A C 1
ATOM 2550 O O . THR A 1 315 ? -18.645 -8.169 11.528 1.00 84.81 315 THR A O 1
ATOM 2553 N N . HIS A 1 316 ? -19.277 -9.347 9.738 1.00 87.88 316 HIS A N 1
ATOM 2554 C CA . HIS A 1 316 ? -20.627 -8.782 9.661 1.00 87.88 316 HIS A CA 1
ATOM 2555 C C . HIS A 1 316 ? -21.640 -9.609 10.469 1.00 87.88 316 HIS A C 1
ATOM 2557 O O . HIS A 1 316 ? -21.411 -10.782 10.776 1.00 87.88 316 HIS A O 1
ATOM 2563 N N . ARG A 1 317 ? -22.793 -9.013 10.799 1.00 85.12 317 ARG A N 1
ATOM 2564 C CA . ARG A 1 317 ? -23.892 -9.713 11.486 1.00 85.12 317 ARG A CA 1
ATOM 2565 C C . ARG A 1 317 ? -24.665 -10.608 10.513 1.00 85.12 317 ARG A C 1
ATOM 2567 O O . ARG A 1 317 ? -24.768 -10.311 9.329 1.00 85.12 317 ARG A O 1
ATOM 2574 N N . ALA A 1 318 ? -25.285 -11.681 11.010 1.00 86.25 318 ALA A N 1
ATOM 2575 C CA . ALA A 1 318 ? -26.076 -12.603 10.179 1.00 86.25 318 ALA A CA 1
ATOM 2576 C C . ALA A 1 318 ? -27.231 -11.911 9.416 1.00 86.25 318 ALA A C 1
ATOM 2578 O O . ALA A 1 318 ? -27.552 -12.289 8.283 1.00 86.25 318 ALA A O 1
ATOM 2579 N N . ALA A 1 319 ? -27.815 -10.865 10.010 1.00 84.00 319 ALA A N 1
ATOM 2580 C CA . ALA A 1 319 ? -28.847 -10.036 9.388 1.00 84.00 319 ALA A CA 1
ATOM 2581 C C . ALA A 1 319 ? -28.327 -9.259 8.163 1.00 84.00 319 ALA A C 1
ATOM 2583 O O . ALA A 1 319 ? -29.014 -9.178 7.154 1.00 84.00 319 ALA A O 1
ATOM 2584 N N . GLU A 1 320 ? -27.083 -8.783 8.215 1.00 83.94 320 GLU A N 1
ATOM 2585 C CA . GLU A 1 320 ? -26.416 -7.992 7.165 1.00 83.94 320 GLU A CA 1
ATOM 2586 C C . GLU A 1 320 ? -25.624 -8.869 6.178 1.00 83.94 320 GLU A C 1
ATOM 2588 O O . GLU A 1 320 ? -24.910 -8.382 5.303 1.00 83.94 320 GLU A O 1
ATOM 2593 N N . CYS A 1 321 ? -25.703 -10.192 6.334 1.00 88.06 321 CYS A N 1
ATOM 2594 C CA . CYS A 1 321 ? -24.945 -11.131 5.523 1.00 88.06 321 CYS A CA 1
ATOM 2595 C C . CYS A 1 321 ? -25.442 -11.147 4.073 1.00 88.06 321 CYS A C 1
ATOM 2597 O O . CYS A 1 321 ? -26.590 -11.499 3.800 1.00 88.06 321 CYS A O 1
ATOM 2599 N N . SER A 1 322 ? -24.545 -10.858 3.129 1.00 86.00 322 SER A N 1
ATOM 2600 C CA . SER A 1 322 ? -24.824 -10.925 1.689 1.00 86.00 322 SER A CA 1
ATOM 2601 C C . SER A 1 322 ? -24.993 -12.355 1.161 1.00 86.00 322 SER A C 1
ATOM 2603 O O . SER A 1 322 ? -25.488 -12.547 0.049 1.00 86.00 322 SER A O 1
ATOM 2605 N N . SER A 1 323 ? -24.607 -13.372 1.943 1.00 85.75 323 SER A N 1
ATOM 2606 C CA . SER A 1 323 ? -24.869 -14.768 1.595 1.00 85.75 323 SER A CA 1
ATOM 2607 C C . SER A 1 323 ? -26.371 -15.037 1.597 1.00 85.75 323 SER A C 1
ATOM 2609 O O . SER A 1 323 ? -27.065 -14.787 2.585 1.00 85.75 323 SER A O 1
ATOM 2611 N N . LYS A 1 324 ? -26.857 -15.607 0.491 1.00 86.38 324 LYS A N 1
ATOM 2612 C CA . LYS A 1 324 ? -28.236 -16.095 0.359 1.00 86.38 324 LYS A CA 1
ATOM 2613 C C . LYS A 1 324 ? -28.459 -17.439 1.068 1.00 86.38 324 LYS A C 1
ATOM 2615 O O . LYS A 1 324 ? -29.590 -17.905 1.143 1.00 86.38 324 LYS A O 1
ATOM 2620 N N . GLY A 1 325 ? -27.392 -18.065 1.575 1.00 83.06 325 GLY A N 1
ATOM 2621 C CA . GLY A 1 325 ? -27.470 -19.329 2.301 1.00 83.06 325 GLY A CA 1
ATOM 2622 C C . GLY A 1 325 ? -28.266 -19.189 3.597 1.00 83.06 325 GLY A C 1
ATOM 2623 O O . GLY A 1 325 ? -28.068 -18.232 4.348 1.00 83.06 325 GLY A O 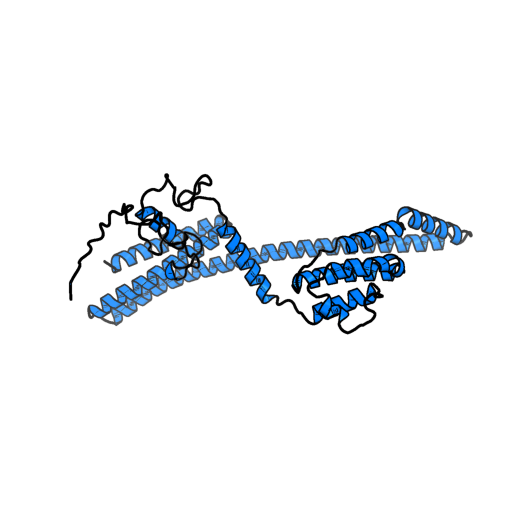1
ATOM 2624 N N . SER A 1 326 ? -29.148 -20.158 3.834 1.00 90.25 326 SER A N 1
ATOM 2625 C CA . SER A 1 326 ? -29.926 -20.319 5.065 1.00 90.25 326 SER A CA 1
ATOM 2626 C C . SER A 1 326 ? -29.705 -21.724 5.625 1.00 90.25 326 SER A C 1
ATOM 2628 O O . SER A 1 326 ? -29.244 -22.618 4.910 1.00 90.25 326 SER A O 1
ATOM 2630 N N . CYS A 1 327 ? -30.008 -21.917 6.905 1.00 90.00 327 CYS A N 1
ATOM 2631 C CA . CYS A 1 327 ? -29.808 -23.188 7.583 1.00 90.00 327 CYS A CA 1
ATOM 2632 C C . CYS A 1 327 ? -30.587 -24.316 6.900 1.00 90.00 327 CYS A C 1
ATOM 2634 O O . CYS A 1 327 ? -31.800 -24.221 6.726 1.00 90.00 327 CYS A O 1
ATOM 2636 N N . GLN A 1 328 ? -29.907 -25.418 6.588 1.00 88.56 328 GLN A N 1
ATOM 2637 C CA . GLN A 1 328 ? -30.536 -26.576 5.943 1.00 88.56 328 GLN A CA 1
ATOM 2638 C C . GLN A 1 328 ? -31.450 -27.385 6.880 1.00 88.56 328 GLN A C 1
ATOM 2640 O O . GLN A 1 328 ? -32.200 -28.224 6.396 1.00 88.56 328 GLN A O 1
ATOM 2645 N N . ASN A 1 329 ? -31.408 -27.140 8.195 1.00 86.38 329 ASN A N 1
ATOM 2646 C CA . ASN A 1 329 ? -32.245 -27.858 9.162 1.00 86.38 329 ASN A CA 1
ATOM 2647 C C . ASN A 1 329 ? -33.543 -27.113 9.506 1.00 86.38 329 ASN A C 1
ATOM 2649 O O . ASN A 1 329 ? -34.561 -27.756 9.726 1.00 86.38 329 ASN A O 1
ATOM 2653 N N . CYS A 1 330 ? -33.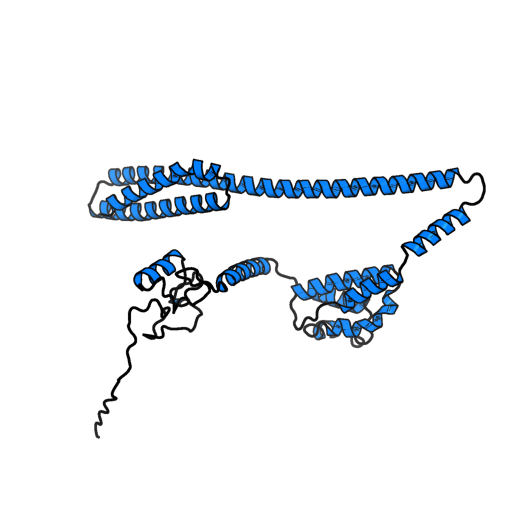519 -25.776 9.583 1.00 90.44 330 CYS A N 1
ATOM 2654 C CA . CYS A 1 330 ? -34.676 -24.982 10.031 1.00 90.44 330 CYS A CA 1
ATOM 2655 C C . CYS A 1 330 ? -35.010 -23.775 9.140 1.00 90.44 330 CYS A C 1
ATOM 2657 O O . CYS A 1 330 ? -35.884 -22.983 9.485 1.00 90.44 330 CYS A O 1
ATOM 2659 N N . GLY A 1 331 ? -34.271 -23.557 8.048 1.00 85.75 331 GLY A N 1
ATOM 2660 C CA . GLY A 1 331 ? -34.504 -22.456 7.106 1.00 85.75 331 GLY A CA 1
ATOM 2661 C C . GLY A 1 331 ? -34.165 -21.051 7.622 1.00 85.75 331 GLY A C 1
ATOM 2662 O O . GLY A 1 331 ? -34.235 -20.092 6.859 1.00 85.75 331 GLY A O 1
ATOM 2663 N N . LYS A 1 332 ? -33.768 -20.888 8.892 1.00 88.38 332 LYS A N 1
ATOM 2664 C CA . LYS A 1 332 ? -33.409 -19.578 9.467 1.00 88.38 332 LYS A CA 1
ATOM 2665 C C . LYS A 1 332 ? -32.007 -19.118 9.035 1.00 88.38 332 LYS A C 1
ATOM 2667 O O . LYS A 1 332 ? -31.166 -19.919 8.626 1.00 88.38 332 LYS A O 1
ATOM 2672 N N . ARG A 1 333 ? -31.734 -17.812 9.167 1.00 87.44 333 ARG A N 1
ATOM 2673 C CA . ARG A 1 333 ? -30.459 -17.164 8.787 1.00 87.44 333 ARG A CA 1
ATOM 2674 C C . ARG A 1 333 ? -29.324 -17.431 9.784 1.00 87.44 333 ARG A C 1
ATOM 2676 O O . ARG A 1 333 ? -28.910 -16.545 10.530 1.00 87.44 333 ARG A O 1
ATOM 2683 N N . HIS A 1 334 ? -28.828 -18.661 9.790 1.00 90.81 334 HIS A N 1
ATOM 2684 C CA . HIS A 1 334 ? -27.606 -19.066 10.476 1.00 90.81 334 HIS A CA 1
ATOM 2685 C C . HIS A 1 334 ? -26.933 -20.239 9.748 1.00 90.81 334 HIS A C 1
ATOM 2687 O O . HIS A 1 334 ? -27.558 -20.942 8.954 1.00 90.81 334 HIS A O 1
ATOM 2693 N N . HIS A 1 335 ? -25.659 -20.480 10.053 1.00 90.81 335 HIS A N 1
ATOM 2694 C CA . HIS A 1 335 ? -24.883 -21.574 9.489 1.00 90.81 335 HIS A CA 1
ATOM 2695 C C . HIS A 1 335 ? -25.402 -22.921 10.019 1.00 90.81 335 HIS A C 1
ATOM 2697 O O . HIS A 1 335 ? -25.594 -23.082 11.223 1.00 90.81 335 HIS A O 1
ATOM 2703 N N . THR A 1 336 ? -25.587 -23.922 9.154 1.00 90.00 336 THR A N 1
ATOM 2704 C CA . THR A 1 336 ? -26.209 -25.210 9.530 1.00 90.00 336 THR A CA 1
ATOM 2705 C C . THR A 1 336 ? -25.517 -25.904 10.714 1.00 90.00 336 THR A C 1
ATOM 2707 O O . THR A 1 336 ? -26.176 -26.521 11.543 1.00 90.00 336 THR A O 1
ATOM 2710 N N . SER A 1 337 ? -24.194 -25.759 10.853 1.00 88.25 337 SER A N 1
ATOM 2711 C CA . SER A 1 337 ? -23.411 -26.374 11.943 1.00 88.25 337 SER A CA 1
ATOM 2712 C C . SER A 1 337 ? -23.713 -25.842 13.350 1.00 88.25 337 SER A C 1
ATOM 2714 O O . SER A 1 337 ? -23.248 -26.456 14.311 1.00 88.25 337 SER A O 1
ATOM 2716 N N . ILE A 1 338 ? -24.414 -24.708 13.472 1.00 91.94 338 ILE A N 1
ATOM 2717 C CA . ILE A 1 338 ? -24.794 -24.092 14.753 1.00 91.94 338 ILE A CA 1
ATOM 2718 C C . ILE A 1 338 ? -26.308 -24.109 14.993 1.00 91.94 338 ILE A C 1
ATOM 2720 O O . ILE A 1 338 ? -26.806 -23.388 15.859 1.00 91.94 338 ILE A O 1
ATOM 2724 N N . CYS A 1 339 ? -27.039 -24.883 14.195 1.00 90.19 339 CYS A N 1
ATOM 2725 C CA . CYS A 1 339 ? -28.472 -25.040 14.354 1.00 90.19 339 CYS A CA 1
ATOM 2726 C C . CYS A 1 339 ? -28.775 -25.911 15.579 1.00 90.19 339 CYS A C 1
ATOM 2728 O O . CYS A 1 339 ? -28.254 -27.018 15.683 1.00 90.19 339 CYS A O 1
ATOM 2730 N N . ASP A 1 340 ? -29.640 -25.431 16.474 1.00 85.31 340 ASP A N 1
ATOM 2731 C CA . ASP A 1 340 ? -30.111 -26.208 17.633 1.00 85.31 340 ASP A CA 1
ATOM 2732 C C . ASP A 1 340 ? -31.248 -27.182 17.263 1.00 85.31 340 ASP A C 1
ATOM 2734 O O . ASP A 1 340 ? -31.716 -27.949 18.098 1.00 85.31 340 ASP A O 1
ATOM 2738 N N . THR A 1 341 ? -31.726 -27.143 16.016 1.00 81.56 341 THR A N 1
ATOM 2739 C CA . THR A 1 341 ? -32.820 -27.985 15.521 1.00 81.56 341 THR A CA 1
ATOM 2740 C C . THR A 1 341 ? -32.245 -29.204 14.796 1.00 81.56 341 THR A C 1
ATOM 2742 O O . THR A 1 341 ? -31.561 -29.071 13.775 1.00 81.56 341 THR A O 1
ATOM 2745 N N . SER A 1 342 ? -32.514 -30.403 15.318 1.00 62.19 342 SER A N 1
ATOM 2746 C CA . SER A 1 342 ? -32.260 -31.666 14.611 1.00 62.19 342 SER A CA 1
ATOM 2747 C C . SER A 1 342 ? -33.133 -31.728 13.352 1.00 62.19 342 SER A C 1
ATOM 2749 O O . SER A 1 342 ? -34.254 -31.225 13.378 1.00 62.19 342 SER A O 1
ATOM 2751 N N . LYS A 1 343 ? -32.619 -32.296 12.245 1.00 54.47 343 LYS A N 1
ATOM 2752 C CA . LYS A 1 343 ? -33.347 -32.440 10.967 1.00 54.47 343 LYS A CA 1
ATOM 2753 C C . LYS A 1 343 ? -34.781 -32.913 11.228 1.00 54.47 343 LYS A C 1
ATOM 2755 O O . LYS A 1 343 ? -34.976 -34.040 11.670 1.00 54.47 343 LYS A O 1
ATOM 2760 N N . VAL A 1 344 ? -35.762 -32.062 10.945 1.00 46.94 344 VAL A N 1
ATOM 2761 C CA . VAL A 1 344 ? -37.160 -32.485 10.901 1.00 46.94 344 VAL A CA 1
ATOM 2762 C C . VAL A 1 344 ? -37.316 -33.279 9.608 1.00 46.94 344 VAL A C 1
ATOM 2764 O O . VAL A 1 344 ? -37.282 -32.711 8.517 1.00 46.94 344 VAL A O 1
ATOM 2767 N N . GLU A 1 345 ? -37.407 -34.602 9.715 1.00 40.12 345 GLU A N 1
ATOM 2768 C CA . GLU A 1 345 ? -37.915 -35.429 8.625 1.00 40.12 345 GLU A CA 1
ATOM 2769 C C . GLU A 1 345 ? -39.384 -35.051 8.418 1.00 40.12 345 GLU A C 1
ATOM 2771 O O . GLU A 1 345 ? -40.238 -35.299 9.268 1.00 40.12 345 GLU A O 1
ATOM 2776 N N . GLY A 1 346 ? -39.668 -34.368 7.310 1.00 38.50 346 GLY A N 1
ATOM 2777 C CA . GLY A 1 346 ? -41.017 -33.958 6.954 1.00 38.50 346 GLY A CA 1
ATOM 2778 C C . GLY A 1 346 ? -41.911 -35.168 6.686 1.00 38.50 346 GLY A C 1
ATOM 2779 O O . GLY A 1 346 ? -41.819 -35.794 5.634 1.00 38.50 346 GLY A O 1
ATOM 2780 N N . LYS A 1 347 ? -42.827 -35.450 7.612 1.00 36.34 347 LYS A N 1
ATOM 2781 C CA . LYS A 1 347 ? -44.145 -36.003 7.291 1.00 36.34 347 LYS A CA 1
ATOM 2782 C C . LYS A 1 347 ? -45.187 -34.961 7.676 1.00 36.34 347 LYS A C 1
ATOM 2784 O O . LYS A 1 347 ? -45.697 -34.980 8.788 1.00 36.34 347 LYS A O 1
ATOM 2789 N N . GLU A 1 348 ? -45.504 -34.067 6.748 1.00 34.62 348 GLU A N 1
ATOM 2790 C CA . GLU A 1 348 ? -46.764 -33.327 6.800 1.00 34.62 348 GLU A CA 1
ATOM 2791 C C . GLU A 1 348 ? -47.759 -34.037 5.884 1.00 34.62 348 GLU A C 1
ATOM 2793 O O . GLU A 1 348 ? -47.689 -33.974 4.657 1.00 34.62 348 GLU A O 1
ATOM 2798 N N . GLN A 1 349 ? -48.654 -34.789 6.526 1.00 35.06 349 GLN A N 1
ATOM 2799 C CA . GLN A 1 349 ? -49.926 -35.190 5.951 1.00 35.06 349 GLN A CA 1
ATOM 2800 C C . GLN A 1 349 ? -50.754 -33.924 5.730 1.00 35.06 349 GLN A C 1
ATOM 2802 O O . GLN A 1 349 ? -51.087 -33.212 6.674 1.00 35.06 349 GLN A O 1
ATOM 2807 N N . VAL A 1 350 ? -51.089 -33.659 4.472 1.00 33.47 350 VAL A N 1
ATOM 2808 C CA . VAL A 1 350 ? -52.074 -32.649 4.096 1.00 33.47 350 VAL A CA 1
ATOM 2809 C C . VAL A 1 350 ? -53.444 -33.133 4.575 1.00 33.47 350 VAL A C 1
ATOM 2811 O O . VAL A 1 350 ? -53.991 -34.090 4.031 1.00 33.47 350 VAL A O 1
ATOM 2814 N N . MET A 1 351 ? -54.000 -32.483 5.599 1.00 33.12 351 MET A N 1
ATOM 2815 C CA . MET A 1 351 ? -55.432 -32.549 5.884 1.00 33.12 351 MET A CA 1
ATOM 2816 C C . MET A 1 351 ? -56.159 -31.628 4.902 1.00 33.12 351 MET A C 1
ATOM 2818 O O . MET A 1 351 ? -56.093 -30.407 5.006 1.00 33.12 351 MET A O 1
ATOM 2822 N N . THR A 1 352 ? -56.858 -32.223 3.939 1.00 35.72 352 THR A N 1
ATOM 2823 C CA . THR A 1 352 ? -57.908 -31.557 3.167 1.00 35.72 352 THR A CA 1
ATOM 2824 C C . THR A 1 352 ? -59.172 -31.472 4.016 1.00 35.72 352 THR A C 1
ATOM 2826 O O . THR A 1 352 ? -59.815 -32.491 4.269 1.00 35.72 352 THR A O 1
ATOM 2829 N N . THR A 1 353 ? -59.566 -30.268 4.421 1.00 34.25 353 THR A N 1
ATOM 2830 C CA . THR A 1 353 ? -60.946 -29.975 4.817 1.00 34.25 353 THR A CA 1
ATOM 2831 C C . THR A 1 353 ? -61.691 -29.403 3.616 1.00 34.25 353 THR A C 1
ATOM 2833 O O . THR A 1 353 ? -61.537 -28.240 3.256 1.00 34.25 353 THR A O 1
ATOM 2836 N N . ASN A 1 354 ? -62.516 -30.252 3.000 1.00 34.47 354 ASN A N 1
ATOM 2837 C CA . ASN A 1 354 ? -63.671 -29.813 2.226 1.00 34.47 354 ASN A CA 1
ATOM 2838 C C . ASN A 1 354 ? -64.645 -29.107 3.178 1.00 34.47 354 ASN A C 1
ATOM 2840 O O . ASN A 1 354 ? -65.039 -29.692 4.189 1.00 34.47 354 ASN A O 1
ATOM 2844 N N . GLN A 1 355 ? -65.091 -27.905 2.824 1.00 38.38 355 GLN A N 1
ATOM 2845 C CA . GLN A 1 355 ? -66.398 -27.413 3.243 1.00 38.38 355 GLN A CA 1
ATOM 2846 C C . GLN A 1 355 ? -67.153 -26.913 2.022 1.00 38.38 355 GLN A C 1
ATOM 2848 O O . GLN A 1 355 ? -66.676 -26.085 1.250 1.00 38.38 355 GLN A O 1
ATOM 2853 N N . SER A 1 356 ? -68.321 -27.515 1.874 1.00 38.1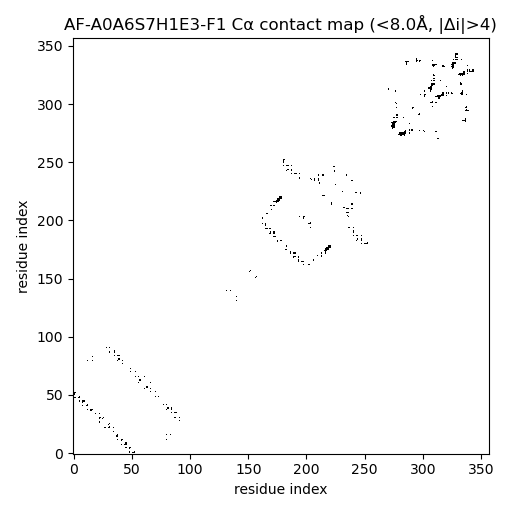2 356 SER A N 1
ATOM 2854 C CA . SER A 1 356 ? -69.349 -27.259 0.891 1.00 38.12 356 SER A CA 1
ATOM 2855 C C . SER A 1 356 ? -70.006 -25.904 1.128 1.00 38.12 356 SER A C 1
ATOM 2857 O O . SER A 1 356 ? -70.371 -25.588 2.262 1.00 38.12 356 SER A O 1
ATOM 2859 N N . SER A 1 357 ? -70.242 -25.164 0.051 1.00 40.41 357 SER A N 1
ATOM 2860 C CA . SER A 1 357 ? -71.483 -24.434 -0.242 1.00 40.41 357 SER A CA 1
ATOM 2861 C C . SER A 1 357 ? -71.519 -24.137 -1.732 1.00 40.41 357 SER A C 1
ATOM 2863 O O . SER A 1 357 ? -70.459 -23.729 -2.258 1.00 40.41 357 SER A O 1
#

Foldseek 3Di:
DLVVVLVVLLVVLVVLLVCQVVQVVVVDLVSLVVSLVVNVVSLVVNVVSLVVVLVVCVVVVHDPVVNVVVSVVSVVSSVVSVVSSVVSVVVSVVVVVVVVVVVVVVVVVVVVVVVVVVVVVVVVVVVVVVVLVVVPVDDDSVVVVVVVVVVCCVPPVPVVVVLVVLLVQLVPQAQDPADDLVSLVVSLVSLVVSCVVCVVVVNQVVNQVCLVVSLNSCPHCSCVLCVVPPVSVNDGSVSVSVSSVVSSVVPDDDPVVVVVVVVVVVLVVQVPQCAALQPRHNPDHVQPDPPDQDLVSVVVSLVVVCAEQQPSGDNDHLVPDPDPDAAPQPRHSGHVSNDPHDRDPDDDDDDDDDDDD

Radius of gyration: 36.37 Å; Cα contacts (8 Å, |Δi|>4): 255; chains: 1; bounding box: 124×52×90 Å

Organism: Paramuricea clavata (NCBI:txid317549)

InterPro domains:
  IPR001878 Zinc finger, CCHC-type [SM00343] (275-291)
  IPR001878 Zinc finger, CCHC-type [SM00343] (307-323)
  IPR001878 Zinc finger, CCHC-type [SM00343] (326-341)
  IPR005312 Domain of unknown function DUF1759 [PF03564] (143-208)

pLDDT: mean 83.21, std 15.53, range [33.12, 96.44]

Solvent-accessible surface area (backbone atoms only — not comparable to full-atom values): 20389 Å² total; per-residue (Å²): 114,65,65,62,53,43,54,53,47,55,51,51,45,51,61,54,59,69,44,46,62,67,43,58,73,66,71,39,67,70,58,41,53,53,47,43,54,49,52,52,54,46,49,53,52,44,53,56,45,49,55,56,44,49,54,53,39,57,76,66,69,50,59,66,68,61,52,52,54,53,49,50,59,50,52,52,55,46,51,55,54,50,50,54,42,50,54,52,48,52,51,52,52,51,56,50,50,51,54,54,48,52,55,49,52,53,50,51,52,52,54,50,50,53,51,51,54,49,51,52,51,52,48,52,52,50,49,52,52,51,51,59,58,66,59,58,83,56,95,53,63,70,60,54,51,50,48,53,53,47,51,48,38,72,76,69,52,50,57,70,58,56,51,50,49,42,52,47,54,55,70,67,53,74,74,37,81,53,73,52,44,62,64,50,38,58,50,37,54,55,46,41,53,39,50,51,55,31,46,78,68,74,46,45,80,81,52,31,86,49,33,65,65,55,51,63,29,31,64,44,44,41,64,77,58,41,72,88,41,96,63,53,92,73,42,41,55,70,54,51,44,50,41,47,45,54,48,36,70,75,40,72,72,66,67,79,54,56,58,54,50,51,55,50,49,60,57,50,56,69,72,63,62,62,41,13,83,81,78,63,42,66,90,45,56,56,75,68,44,77,88,66,71,54,40,69,58,49,49,50,51,33,58,75,69,46,27,9,60,29,76,69,54,60,76,50,54,43,90,76,46,85,66,87,69,47,14,84,49,77,65,46,71,29,29,55,58,55,53,89,56,72,74,70,80,84,79,79,80,83,80,81,79,87,77,90,130

Secondary structure (DSSP, 8-state):
-HHHHHHHHHHHHHHHHHTHHHHHHTT-HHHHHHHHHHHHHHHHHHHHHHHHHHHHHHHTT--HHHHHHHHHHHHHHHHHHHHHHHHHHHHHHHHHHHHHHHHHHHHHHHHHHHHHHHHHHHHHHHHHHHHHHHHTTSS-HHHHHHHHHHHHHHHH--HHHHHHHHHHHHHTPPP--S--HHHHHHHHHHHHHHHHHHHHTT-GGGGGGGHHHHHHT-TTTHHHHHTT-TTGGG--HHHHHHHHHHHHHHS---HHHHHHHHHHHHHHHHTT--S-TTT--TTS-GGG-SS---HHHHHHHHHHTT--TTTS-SSS-GGG-------TTT-SSS-GGG-SS----------------

Sequence (357 aa):
MEAKKLDTKLKQLKLTVDRTGTIVESNQQDAIERHCATIKSITNSINEMRVAVEEIKIQAETDITEITAWNTEIDNKLAESDKVVEELRTWLDQRRKEKDNVARDEQIQFETMLFKTRMEFETKLASAKVETLTINKEGNLQEGYNKAKSILKDRYGKESEIIKSYVKDIMDLPYIHGANPKKIRDFSERLNHCVQALQTMNRLSQVNGNVAMTLDKLPGIRGDLVRTDPDWERWTFVQLSEAVRQWVKRNPVDQSRTDRDKDRQIKSFHAKSRECVYCGDVTHKAGNCTKITSVTERKQILARKRLCFNCAIGTHRAAECSSKGSCQNCGKRHHTSICDTSKVEGKEQVMTTNQSS

Mean predicted aligned error: 21.18 Å